Protein AF-0000000076549864 (afdb_homodimer)

Structure (mmCIF, N/CA/C/O backbone):
data_AF-0000000076549864-model_v1
#
loop_
_entity.id
_entity.type
_entity.pdbx_description
1 polymer 'DUF3558 domain-containing protein'
#
loop_
_atom_site.group_PDB
_atom_site.id
_atom_site.type_symbol
_atom_site.label_atom_id
_atom_site.label_alt_id
_atom_site.label_comp_id
_atom_site.label_asym_id
_atom_site.label_entity_id
_atom_site.label_seq_id
_atom_site.pdbx_PDB_ins_code
_atom_site.Cartn_x
_atom_site.Cartn_y
_atom_site.Cartn_z
_atom_site.occupancy
_atom_site.B_iso_or_equiv
_atom_site.auth_seq_id
_atom_site.auth_comp_id
_atom_site.auth_asym_id
_atom_site.auth_atom_id
_atom_site.pdbx_PDB_model_num
ATOM 1 N N . MET A 1 1 ? -14.062 85 -62.844 1 31.75 1 MET A N 1
ATOM 2 C CA . MET A 1 1 ? -14.414 84.625 -61.469 1 31.75 1 MET A CA 1
ATOM 3 C C . MET A 1 1 ? -14.344 83.125 -61.281 1 31.75 1 MET A C 1
ATOM 5 O O . MET A 1 1 ? -15.125 82.375 -61.875 1 31.75 1 MET A O 1
ATOM 9 N N . HIS A 1 2 ? -13.078 82.625 -61.031 1 49.75 2 HIS A N 1
ATOM 10 C CA . HIS A 1 2 ? -12.555 81.25 -61 1 49.75 2 HIS A CA 1
ATOM 11 C C . HIS A 1 2 ? -13.008 80.562 -59.75 1 49.75 2 HIS A C 1
ATOM 13 O O . HIS A 1 2 ? -12.578 80.875 -58.656 1 49.75 2 HIS A O 1
ATOM 19 N N . THR A 1 3 ? -14.352 80.312 -59.656 1 47.81 3 THR A N 1
ATOM 20 C CA . THR A 1 3 ? -14.883 79.688 -58.438 1 47.81 3 THR A CA 1
ATOM 21 C C . THR A 1 3 ? -14.328 78.312 -58.219 1 47.81 3 THR A C 1
ATOM 23 O O . THR A 1 3 ? -14.461 77.438 -59.094 1 47.81 3 THR A O 1
ATOM 26 N N . LYS A 1 4 ? -13.273 78.25 -57.344 1 50.31 4 LYS A N 1
ATOM 27 C CA . LYS A 1 4 ? -12.562 77 -56.969 1 50.31 4 LYS A CA 1
ATOM 28 C C . LYS A 1 4 ? -13.5 76 -56.281 1 50.31 4 LYS A C 1
ATOM 30 O O . LYS A 1 4 ? -14.242 76.375 -55.375 1 50.31 4 LYS A O 1
ATOM 35 N N . PRO A 1 5 ? -13.758 74.812 -56.844 1 53.31 5 PRO A N 1
ATOM 36 C CA . PRO A 1 5 ? -14.68 73.875 -56.281 1 53.31 5 PRO A CA 1
ATOM 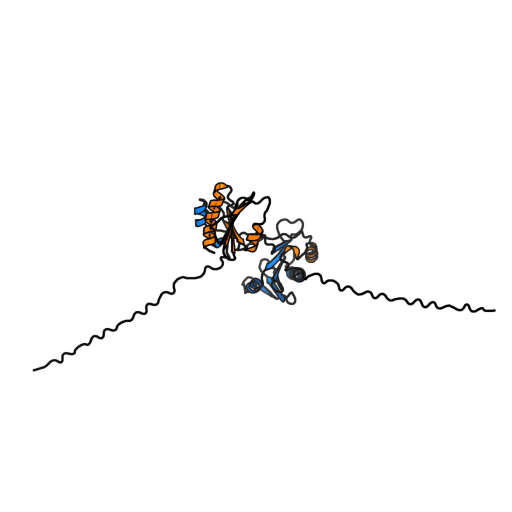37 C C . PRO A 1 5 ? -14.219 73.375 -54.906 1 53.31 5 PRO A C 1
ATOM 39 O O . PRO A 1 5 ? -13.031 73.062 -54.719 1 53.31 5 PRO A O 1
ATOM 42 N N . VAL A 1 6 ? -14.852 73.812 -53.844 1 49.16 6 VAL A N 1
ATOM 43 C CA . VAL A 1 6 ? -14.562 73.438 -52.469 1 49.16 6 VAL A CA 1
ATOM 44 C C . VAL A 1 6 ? -14.938 71.938 -52.25 1 49.16 6 VAL A C 1
ATOM 46 O O . VAL A 1 6 ? -16.094 71.562 -52.469 1 49.16 6 VAL A O 1
ATOM 49 N N . PHE A 1 7 ? -13.969 71 -52.406 1 44.94 7 PHE A N 1
ATOM 50 C CA . PHE A 1 7 ? -14.164 69.562 -52.219 1 44.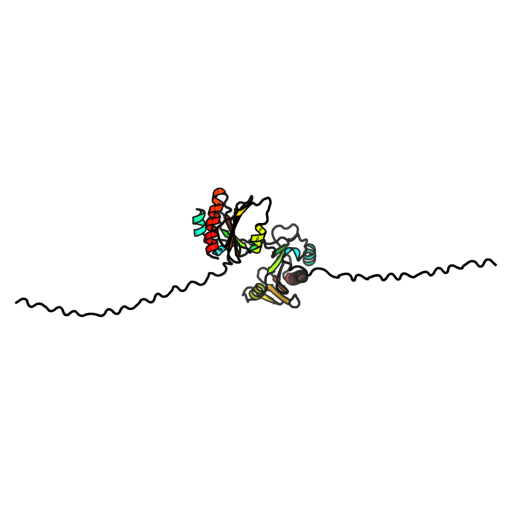94 7 PHE A CA 1
ATOM 51 C C . PHE A 1 7 ? -14.391 69.25 -50.781 1 44.94 7 PHE A C 1
ATOM 53 O O . PHE A 1 7 ? -13.586 69.625 -49.906 1 44.94 7 PHE A O 1
ATOM 60 N N . THR A 1 8 ? -15.664 69.25 -50.281 1 41.91 8 THR A N 1
ATOM 61 C CA . THR A 1 8 ? -16.016 68.938 -48.906 1 41.91 8 THR A CA 1
ATOM 62 C C . THR A 1 8 ? -15.656 67.5 -48.594 1 41.91 8 THR A C 1
ATOM 64 O O . THR A 1 8 ? -16.109 66.562 -49.25 1 41.91 8 THR A O 1
ATOM 67 N N . LEU A 1 9 ? -14.477 67.312 -47.938 1 43.75 9 LEU A N 1
ATOM 68 C CA . LEU A 1 9 ? -13.945 66.062 -47.469 1 43.75 9 LEU A CA 1
ATOM 69 C C . LEU A 1 9 ? -14.797 65.5 -46.344 1 43.75 9 LEU A C 1
ATOM 71 O O . LEU A 1 9 ? -14.891 66.062 -45.281 1 43.75 9 LEU A O 1
ATOM 75 N N . LEU A 1 10 ? -15.914 64.75 -46.656 1 42.53 10 LEU A N 1
ATOM 76 C CA . LEU A 1 10 ? -16.734 64.125 -45.625 1 42.53 10 LEU A CA 1
ATOM 77 C C . LEU A 1 10 ? -15.953 63.031 -44.938 1 42.53 10 LEU A C 1
ATOM 79 O O . LEU A 1 10 ? -15.531 62.062 -45.562 1 42.53 10 LEU A O 1
ATOM 83 N N . ALA A 1 11 ? -15.32 63.312 -43.781 1 44.97 11 ALA A N 1
ATOM 84 C CA . ALA A 1 11 ? -14.562 62.406 -42.938 1 44.97 11 ALA A CA 1
ATOM 85 C C . ALA A 1 11 ? -15.477 61.375 -42.25 1 44.97 11 ALA A C 1
ATOM 87 O O . ALA A 1 11 ? -16.375 61.75 -41.5 1 44.97 11 ALA A O 1
ATOM 88 N N . GLY A 1 12 ? -15.805 60.25 -42.906 1 42.03 12 GLY A N 1
ATOM 89 C CA . GLY A 1 12 ? -16.578 59.156 -42.344 1 42.03 12 GLY A CA 1
ATOM 90 C C . GLY A 1 12 ? -15.922 58.531 -41.125 1 42.03 12 GLY A C 1
ATOM 91 O O . GLY A 1 12 ? -14.758 58.125 -41.188 1 42.03 12 GLY A O 1
ATOM 92 N N . THR A 1 13 ? -16.391 58.875 -39.938 1 47.38 13 THR A N 1
ATOM 93 C CA . THR A 1 13 ? -15.953 58.312 -38.656 1 47.38 13 THR A CA 1
ATOM 94 C C . THR A 1 13 ? -16.266 56.812 -38.594 1 47.38 13 THR A C 1
ATOM 96 O O . THR A 1 13 ? -17.438 56.406 -38.688 1 47.38 13 THR A O 1
ATOM 99 N N . LEU A 1 14 ? -15.305 55.969 -39 1 45.94 14 LEU A N 1
ATOM 100 C CA . LEU A 1 14 ? -15.414 54.531 -38.844 1 45.94 14 LEU A CA 1
ATOM 101 C C . LEU A 1 14 ? -15.43 54.156 -37.344 1 45.94 14 LEU A C 1
ATOM 103 O O . LEU A 1 14 ? -14.453 54.406 -36.625 1 45.94 14 LEU A O 1
ATOM 107 N N . LEU A 1 15 ? -16.656 54.094 -36.812 1 40.03 15 LEU A N 1
ATOM 108 C CA . LEU A 1 15 ? -16.812 53.531 -35.469 1 40.03 15 LEU A CA 1
ATOM 109 C C . LEU A 1 15 ? -16.328 52.094 -35.406 1 40.03 15 LEU A C 1
ATOM 111 O O . LEU A 1 15 ? -16.922 51.219 -36.031 1 40.03 15 LEU A O 1
ATOM 115 N N . LEU A 1 16 ? -15.086 51.938 -34.938 1 45.69 16 LEU A N 1
ATOM 116 C CA . LEU A 1 16 ? -14.562 50.625 -34.562 1 45.69 16 LEU A CA 1
ATOM 117 C C . LEU A 1 16 ? -15.289 50.062 -33.344 1 45.69 16 LEU A C 1
ATOM 119 O O . LEU A 1 16 ? -15.164 50.625 -32.25 1 45.69 16 LEU A O 1
ATOM 123 N N . GLN A 1 17 ? -16.391 49.344 -33.562 1 46.25 17 GLN A N 1
ATOM 124 C CA . GLN A 1 17 ? -16.969 48.531 -32.469 1 46.25 17 GLN A CA 1
ATOM 125 C C . GLN A 1 17 ? -15.977 47.5 -32 1 46.25 17 GLN A C 1
ATOM 127 O O . GLN A 1 17 ? -15.539 46.625 -32.781 1 46.25 17 GLN A O 1
ATOM 132 N N . GLY A 1 18 ? -15.242 47.75 -30.906 1 41.59 18 GLY A N 1
ATOM 133 C CA . GLY A 1 18 ? -14.406 46.781 -30.219 1 41.59 18 GLY A CA 1
ATOM 134 C C . GLY A 1 18 ? -15.188 45.656 -29.578 1 41.59 18 GLY A C 1
ATOM 135 O O . GLY A 1 18 ? -16.094 45.906 -28.766 1 41.59 18 GLY A O 1
ATOM 136 N N . CYS A 1 19 ? -15.391 44.469 -30.172 1 42.34 19 CYS A N 1
ATOM 137 C CA . CYS A 1 19 ? -15.828 43.219 -29.516 1 42.34 19 CYS A CA 1
ATOM 138 C C . CYS A 1 19 ? -15.023 42.969 -28.25 1 42.34 19 CYS A C 1
ATOM 140 O O . CYS A 1 19 ? -13.805 42.781 -28.297 1 42.34 19 CYS A O 1
ATOM 142 N N . ARG A 1 20 ? -15.523 43.438 -27.109 1 38.25 20 ARG A N 1
ATOM 143 C CA . ARG A 1 20 ? -14.992 42.938 -25.844 1 38.25 20 ARG A CA 1
ATOM 144 C C . ARG A 1 20 ? -15.094 41.438 -25.734 1 38.25 20 ARG A C 1
ATOM 146 O O . ARG A 1 20 ? -16.188 40.875 -25.625 1 38.25 20 ARG A O 1
ATOM 153 N N . SER A 1 21 ? -14.156 40.625 -26.266 1 42.25 21 SER A N 1
ATOM 154 C CA . SER A 1 21 ? -14.094 39.219 -25.891 1 42.25 21 SER A CA 1
ATOM 155 C C . SER A 1 21 ? -14.055 39.031 -24.391 1 42.25 21 SER A C 1
ATOM 157 O O . SER A 1 21 ? -13.148 39.531 -23.719 1 42.25 21 SER A O 1
ATOM 159 N N . SER A 1 22 ? -15.273 39 -23.688 1 43.31 22 SER A N 1
ATOM 160 C CA . SER A 1 22 ? -15.273 38.5 -22.312 1 43.31 22 SER A CA 1
ATOM 161 C C . SER A 1 22 ? -14.352 37.312 -22.156 1 43.31 22 SER A C 1
ATOM 163 O O . SER A 1 22 ? -14.453 36.344 -22.922 1 43.31 22 SER A O 1
ATOM 165 N N . ALA A 1 23 ? -13.258 37.469 -21.328 1 40.38 23 ALA A N 1
ATOM 166 C CA . ALA A 1 23 ? -12.289 36.469 -20.875 1 40.38 23 ALA A CA 1
ATOM 167 C C . ALA A 1 23 ? -12.984 35.25 -20.281 1 40.38 23 ALA A C 1
ATOM 169 O O . ALA A 1 23 ? -13.914 35.375 -19.484 1 40.38 23 ALA A O 1
ATOM 170 N N . PRO A 1 24 ? -12.906 34.062 -20.922 1 39.28 24 PRO A N 1
ATOM 171 C CA . PRO A 1 24 ? -13.367 32.844 -20.203 1 39.28 24 PRO A CA 1
ATOM 172 C C . PRO A 1 24 ? -12.742 32.719 -18.812 1 39.28 24 PRO A C 1
ATOM 174 O O . PRO A 1 24 ? -11.516 32.625 -18.703 1 39.28 24 PRO A O 1
ATOM 177 N N . THR A 1 25 ? -13.211 33.469 -17.719 1 35.72 25 THR A N 1
ATOM 178 C CA . THR A 1 25 ? -12.57 33.219 -16.422 1 35.72 25 THR A CA 1
ATOM 179 C C . THR A 1 25 ? -12.219 31.75 -16.25 1 35.72 25 THR A C 1
ATOM 181 O O . THR A 1 25 ? -12.719 30.906 -16.984 1 35.72 25 THR A O 1
ATOM 184 N N . THR A 1 26 ? -12.094 31.406 -14.852 1 35.03 26 THR A N 1
ATOM 185 C CA . THR A 1 26 ? -11.266 30.594 -13.961 1 35.03 26 THR A CA 1
ATOM 186 C C . THR A 1 26 ? -11.438 29.109 -14.25 1 35.03 26 THR A C 1
ATOM 188 O O . THR A 1 26 ? -12.562 28.625 -14.383 1 35.03 26 THR A O 1
ATOM 191 N N . ALA A 1 27 ? -10.281 28.5 -14.297 1 35.53 27 ALA A N 1
ATOM 192 C CA . ALA A 1 27 ? -9.719 27.188 -14.594 1 35.53 27 ALA A CA 1
ATOM 193 C C . ALA A 1 27 ? -10.461 26.078 -13.844 1 35.53 27 ALA A C 1
ATOM 195 O O . ALA A 1 27 ? -11.133 26.344 -12.844 1 35.53 27 ALA A O 1
ATOM 196 N N . PRO A 1 28 ? -9.75 25.047 -13.773 1 35.19 28 PRO A N 1
ATOM 197 C CA . PRO A 1 28 ? -9.938 23.594 -13.758 1 35.19 28 PRO A CA 1
ATOM 198 C C . PRO A 1 28 ? -10.359 23.078 -12.391 1 35.19 28 PRO A C 1
ATOM 200 O O . PRO A 1 28 ? -9.812 23.5 -11.367 1 35.19 28 PRO A O 1
ATOM 203 N N . VAL A 1 29 ? -11.531 22.75 -11.984 1 36.72 29 VAL A N 1
ATOM 204 C CA . VAL A 1 29 ? -11.977 21.875 -10.906 1 36.72 29 VAL A CA 1
ATOM 205 C C . VAL A 1 29 ? -10.852 20.922 -10.516 1 36.72 29 VAL A C 1
ATOM 207 O O . VAL A 1 29 ? -10.289 20.234 -11.375 1 36.72 29 VAL A O 1
ATOM 210 N N . GLN A 1 30 ? -10 21.234 -9.5 1 38.16 30 GLN A N 1
ATOM 211 C CA . GLN A 1 30 ? -8.953 20.438 -8.867 1 38.16 30 GLN A CA 1
ATOM 212 C C . GLN A 1 30 ? -9.328 18.969 -8.852 1 38.16 30 GLN A C 1
ATOM 214 O O . GLN A 1 30 ? -10.469 18.609 -8.562 1 38.16 30 GLN A O 1
ATOM 219 N N . SER A 1 31 ? -8.742 18.078 -9.586 1 42.84 31 SER A N 1
ATOM 220 C CA . SER A 1 31 ? -8.68 16.625 -9.742 1 42.84 31 SER A CA 1
ATOM 221 C C . SER A 1 31 ? -8.836 15.922 -8.398 1 42.84 31 SER A C 1
ATOM 223 O O . SER A 1 31 ? -8.422 16.453 -7.363 1 42.84 31 SER A O 1
ATOM 225 N N . PRO A 1 32 ? -9.703 15.078 -8.094 1 46.53 32 PRO A N 1
ATOM 226 C CA . PRO A 1 32 ? -9.695 14.242 -6.898 1 46.53 32 PRO A CA 1
ATOM 227 C C . PRO A 1 32 ? -8.281 13.938 -6.398 1 46.53 32 PRO A C 1
ATOM 229 O O . PRO A 1 32 ? -7.465 13.398 -7.141 1 46.53 32 PRO A O 1
ATOM 232 N N . VAL A 1 33 ? -7.594 14.859 -5.762 1 53.97 33 VAL A N 1
ATOM 233 C CA . VAL A 1 33 ? -6.227 14.727 -5.273 1 53.97 33 VAL A CA 1
ATOM 234 C C . VAL A 1 33 ? -5.977 13.289 -4.809 1 53.97 33 VAL A C 1
ATOM 236 O O . VAL A 1 33 ? -6.578 12.836 -3.838 1 53.97 33 VAL A O 1
ATOM 239 N N . THR A 1 34 ? -5.578 12.406 -5.727 1 66.69 34 THR A N 1
ATOM 240 C CA . THR A 1 34 ? -5.285 11 -5.484 1 66.69 34 THR A CA 1
ATOM 241 C C . THR A 1 34 ? -3.828 10.812 -5.078 1 66.69 34 THR A C 1
ATOM 243 O O . THR A 1 34 ? -3.42 9.711 -4.703 1 66.69 34 THR A O 1
ATOM 246 N N . ASP A 1 35 ? -3.039 11.977 -5.137 1 82.31 35 ASP A N 1
ATOM 247 C CA . ASP A 1 35 ? -1.646 11.812 -4.734 1 82.31 35 ASP A CA 1
ATOM 248 C C . ASP A 1 35 ? -1.379 12.477 -3.389 1 82.31 35 ASP A C 1
ATOM 250 O O . ASP A 1 35 ? -1.29 13.703 -3.303 1 82.31 35 ASP A O 1
ATOM 254 N N . ALA A 1 36 ? -1.219 11.766 -2.361 1 90.94 36 ALA A N 1
ATOM 255 C CA . ALA A 1 36 ? -1.083 12.25 -0.99 1 90.94 36 ALA A CA 1
ATOM 256 C C . ALA A 1 36 ? 0.135 13.156 -0.846 1 90.94 36 ALA A C 1
ATOM 258 O O . ALA A 1 36 ? 0.133 14.086 -0.031 1 90.94 36 ALA A O 1
ATOM 259 N N . CYS A 1 37 ? 1.156 13.031 -1.664 1 93 37 CYS A N 1
ATOM 260 C CA . CYS A 1 37 ? 2.389 13.797 -1.481 1 93 37 CYS A CA 1
ATOM 261 C C . CYS A 1 37 ? 2.309 15.141 -2.191 1 93 37 CYS A C 1
ATOM 263 O O . CYS A 1 37 ? 3.203 15.977 -2.049 1 93 37 CYS A O 1
ATOM 265 N N . ALA A 1 38 ? 1.271 15.32 -2.855 1 90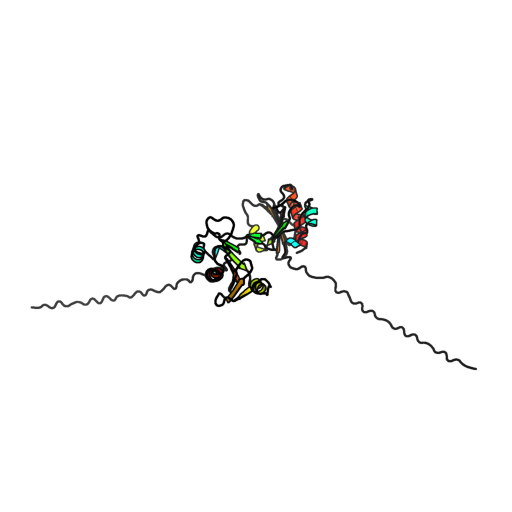.81 38 ALA A N 1
ATOM 266 C CA . ALA A 1 38 ? 1.108 16.578 -3.59 1 90.81 38 ALA A CA 1
ATOM 267 C C . ALA A 1 38 ? 0.239 17.562 -2.812 1 90.81 38 ALA A C 1
ATOM 269 O O . ALA A 1 38 ? 0.125 18.734 -3.189 1 90.81 38 ALA A O 1
ATOM 270 N N . VAL A 1 39 ? -0.333 17.109 -1.724 1 93.19 39 VAL A N 1
ATOM 271 C CA . VAL A 1 39 ? -1.363 17.891 -1.045 1 93.19 39 VAL A CA 1
ATOM 272 C C . VAL A 1 39 ? -0.711 18.938 -0.149 1 93.19 39 VAL A C 1
ATOM 274 O O . VAL A 1 39 ? -1.268 20.016 0.057 1 93.19 39 VAL A O 1
ATOM 277 N N . LEU A 1 40 ? 0.429 18.656 0.44 1 96.62 40 LEU A N 1
ATOM 278 C CA . LEU A 1 40 ? 1.195 19.578 1.269 1 96.62 40 LEU A CA 1
ATOM 279 C C . LEU A 1 40 ? 2.621 19.734 0.746 1 96.62 40 LEU A C 1
ATOM 281 O O . LEU A 1 40 ? 3.23 18.75 0.317 1 96.62 40 LEU A O 1
ATOM 285 N N . THR A 1 41 ? 3.121 20.938 0.826 1 96.44 41 THR A N 1
ATOM 286 C CA . THR A 1 41 ? 4.516 21.141 0.452 1 96.44 41 THR A CA 1
ATOM 287 C C . THR A 1 41 ? 5.422 21.078 1.68 1 96.44 41 THR A C 1
ATOM 289 O O . THR A 1 41 ? 4.984 21.375 2.793 1 96.44 41 THR A O 1
ATOM 292 N N . PRO A 1 42 ? 6.676 20.719 1.416 1 96.94 42 PRO A N 1
ATOM 293 C CA . PRO A 1 42 ? 7.621 20.75 2.533 1 96.94 42 PRO A CA 1
ATOM 294 C C . PRO A 1 42 ? 7.672 22.109 3.23 1 96.94 42 PRO A C 1
ATOM 296 O O . PRO A 1 42 ? 7.781 22.172 4.457 1 96.94 42 PRO A O 1
ATOM 299 N N . SER A 1 43 ? 7.598 23.188 2.5 1 97.81 43 SER A N 1
ATOM 300 C CA . SER A 1 43 ? 7.637 24.547 3.061 1 97.81 43 SER A CA 1
ATOM 301 C C . SER A 1 43 ? 6.449 24.797 3.986 1 97.81 43 SER A C 1
ATOM 303 O O . SER A 1 43 ? 6.605 25.375 5.059 1 97.81 43 SER A O 1
ATOM 305 N N . GLU A 1 44 ? 5.297 24.391 3.611 1 98.06 44 GLU A N 1
ATOM 306 C CA . GLU A 1 44 ? 4.102 24.531 4.434 1 98.06 44 GLU A CA 1
ATOM 307 C C . GLU A 1 44 ? 4.234 23.75 5.738 1 98.06 44 GLU A C 1
ATOM 309 O O . GLU A 1 44 ? 3.91 24.266 6.812 1 98.06 44 GLU A O 1
ATOM 314 N N . ILE A 1 45 ? 4.738 22.516 5.629 1 98.44 45 ILE A N 1
ATOM 315 C CA . ILE A 1 45 ? 4.922 21.672 6.809 1 98.44 45 ILE A CA 1
ATOM 316 C C . ILE A 1 45 ? 5.969 22.297 7.727 1 98.44 45 ILE A C 1
ATOM 318 O O . ILE A 1 45 ? 5.773 22.375 8.945 1 98.44 45 ILE A O 1
ATOM 322 N N . SER A 1 46 ? 6.988 22.812 7.148 1 97.69 46 SER A N 1
ATOM 323 C CA . SER A 1 46 ? 8.055 23.469 7.902 1 97.69 46 SER A CA 1
ATOM 324 C C . SER A 1 46 ? 7.52 24.672 8.68 1 97.69 46 SER A C 1
ATOM 326 O O . SER A 1 46 ? 7.895 24.891 9.828 1 97.69 46 SER A O 1
ATOM 328 N N . THR A 1 47 ? 6.711 25.453 8.102 1 97.94 47 THR A N 1
ATOM 329 C CA . THR A 1 47 ? 6.133 26.625 8.742 1 97.94 47 THR A CA 1
ATOM 330 C C . THR A 1 47 ? 5.289 26.219 9.945 1 97.94 47 THR A C 1
ATOM 332 O O . THR A 1 47 ? 5.371 26.844 11 1 97.94 47 THR A O 1
ATOM 335 N N . VAL A 1 48 ? 4.562 25.172 9.828 1 97.81 48 VAL A N 1
ATOM 336 C CA . VAL A 1 48 ? 3.654 24.734 10.883 1 97.81 48 VAL A CA 1
ATOM 337 C C . VAL A 1 48 ? 4.453 24.109 12.023 1 97.81 48 VAL A C 1
ATOM 339 O O . VAL A 1 48 ? 4.156 24.328 13.195 1 97.81 48 VAL A O 1
ATOM 342 N N . LEU A 1 49 ? 5.441 23.297 11.68 1 96.56 49 LEU A N 1
ATOM 343 C CA . LEU A 1 49 ? 6.148 22.516 12.695 1 96.56 49 LEU A CA 1
ATOM 344 C C . LEU A 1 49 ? 7.328 23.297 13.258 1 96.56 49 LEU A C 1
ATOM 346 O O . LEU A 1 49 ? 7.828 22.984 14.344 1 96.56 49 LEU A O 1
ATOM 350 N N . GLY A 1 50 ? 7.895 24.219 12.484 1 95.62 50 GLY A N 1
ATOM 351 C CA . GLY A 1 50 ? 9.047 25 12.922 1 95.62 50 GLY A CA 1
ATOM 352 C C . GLY A 1 50 ? 10.359 24.266 12.727 1 95.62 50 GLY A C 1
ATOM 353 O O . GLY A 1 50 ? 11.328 24.516 13.453 1 95.62 50 GLY A O 1
ATOM 354 N N . ILE A 1 51 ? 10.336 23.266 11.82 1 93.94 51 ILE A N 1
ATOM 355 C CA . ILE A 1 51 ? 11.547 22.484 11.555 1 93.94 51 ILE A CA 1
ATOM 356 C C . ILE A 1 51 ? 11.719 22.312 10.047 1 93.94 51 ILE A C 1
ATOM 358 O O . ILE A 1 51 ? 10.742 22.328 9.297 1 93.94 51 ILE A O 1
ATOM 362 N N . PRO A 1 52 ? 12.992 22.141 9.555 1 95.5 52 PRO A N 1
ATOM 363 C CA . PRO A 1 52 ? 13.172 21.859 8.133 1 95.5 52 PRO A CA 1
ATOM 364 C C . PRO A 1 52 ? 12.641 20.484 7.73 1 95.5 52 PRO A C 1
ATOM 366 O O . PRO A 1 52 ? 12.82 19.516 8.461 1 95.5 52 PRO A O 1
ATOM 369 N N . ILE A 1 53 ? 11.969 20.406 6.598 1 96.75 53 ILE A N 1
ATOM 370 C CA . ILE A 1 53 ? 11.273 19.203 6.141 1 96.75 53 ILE A CA 1
ATOM 371 C C . ILE A 1 53 ? 11.75 18.844 4.734 1 96.75 53 ILE A C 1
ATOM 373 O O . ILE A 1 53 ? 11.859 19.703 3.865 1 96.75 53 ILE A O 1
ATOM 377 N N . ASP A 1 54 ? 12.039 17.578 4.496 1 95.62 54 ASP A N 1
ATOM 378 C CA . ASP A 1 54 ? 12.398 17.062 3.178 1 95.62 54 ASP A CA 1
ATOM 379 C C . ASP A 1 54 ? 11.156 16.828 2.322 1 95.62 54 ASP A C 1
ATOM 381 O O . ASP A 1 54 ? 10.039 16.812 2.838 1 95.62 54 ASP A O 1
ATOM 385 N N . PRO A 1 55 ? 11.344 16.625 0.985 1 94.5 55 PRO A N 1
ATOM 386 C CA . PRO A 1 55 ? 10.211 16.25 0.129 1 94.5 55 PRO A CA 1
ATOM 387 C C . PRO A 1 55 ? 9.508 14.977 0.593 1 94.5 55 PRO A C 1
ATOM 389 O O . PRO A 1 55 ? 10.156 14.07 1.117 1 94.5 55 PRO A O 1
ATOM 392 N N . GLY A 1 56 ? 8.203 14.977 0.398 1 93.81 56 GLY A N 1
ATOM 393 C CA . GLY A 1 56 ? 7.41 13.812 0.781 1 93.81 56 GLY A CA 1
ATOM 394 C C . GLY A 1 56 ? 7.781 12.562 0.016 1 93.81 56 GLY A C 1
ATOM 395 O O . GLY A 1 56 ? 8.227 12.633 -1.132 1 93.81 56 GLY A O 1
ATOM 396 N N . GLN A 1 57 ? 7.543 11.43 0.741 1 89 57 GLN A N 1
ATOM 397 C CA . GLN A 1 57 ? 7.688 10.117 0.123 1 89 57 GLN A CA 1
ATOM 398 C C . GLN A 1 57 ? 6.426 9.273 0.315 1 89 57 GLN A C 1
ATOM 400 O O . GLN A 1 57 ? 5.867 9.227 1.412 1 89 57 GLN A O 1
ATOM 405 N N . HIS A 1 58 ? 5.984 8.672 -0.77 1 86.81 58 HIS A N 1
ATOM 406 C CA . HIS A 1 58 ? 4.871 7.742 -0.635 1 86.81 58 HIS A CA 1
ATOM 407 C C . HIS A 1 58 ? 5.227 6.586 0.297 1 86.81 58 HIS A C 1
ATOM 409 O O . HIS A 1 58 ? 6.328 6.039 0.222 1 86.81 58 HIS A O 1
ATOM 415 N N . ILE A 1 59 ? 4.305 6.379 1.242 1 77.25 59 ILE A N 1
ATOM 416 C CA . ILE A 1 59 ? 4.465 5.281 2.188 1 77.25 59 ILE A CA 1
ATOM 417 C C . ILE A 1 59 ? 3.691 4.059 1.697 1 77.25 59 ILE A C 1
ATOM 419 O O . ILE A 1 59 ? 2.523 4.168 1.317 1 77.25 59 ILE A O 1
ATOM 423 N N . PRO A 1 60 ? 4.406 3.059 1.783 1 69.69 60 PRO A N 1
ATOM 424 C CA . PRO A 1 60 ? 3.689 1.833 1.426 1 69.69 60 PRO A CA 1
ATOM 425 C C . PRO A 1 60 ? 2.631 1.448 2.457 1 69.69 60 PRO A C 1
ATOM 427 O O . PRO A 1 60 ? 2.832 1.647 3.658 1 69.69 60 PRO A O 1
ATOM 430 N N . LYS A 1 61 ? 1.415 1.337 2.18 1 59.84 61 LYS A N 1
ATOM 431 C CA . LYS A 1 61 ? 0.404 0.777 3.072 1 59.84 61 LYS A CA 1
ATOM 432 C C . LYS A 1 61 ? 0.254 -0.726 2.859 1 59.84 61 LYS A C 1
ATOM 434 O O . LYS A 1 61 ? 0.329 -1.207 1.727 1 59.84 61 LYS A O 1
ATOM 439 N N . THR A 1 62 ? 0.443 -1.281 4.18 1 56.44 62 THR A N 1
ATOM 440 C CA . THR A 1 62 ? 0.112 -2.697 4.062 1 56.44 62 THR A CA 1
ATOM 441 C C . THR A 1 62 ? -1.278 -2.881 3.463 1 56.44 62 THR A C 1
ATOM 443 O O . THR A 1 62 ? -2.223 -2.188 3.846 1 56.44 62 THR A O 1
ATOM 446 N N . SER A 1 63 ? -1.384 -3.268 2.344 1 62.34 63 SER A N 1
ATOM 447 C CA . SER A 1 63 ? -2.635 -3.516 1.635 1 62.34 63 SER A CA 1
ATOM 448 C C . SER A 1 63 ? -2.928 -5.008 1.534 1 62.34 63 SER A C 1
ATOM 450 O O . SER A 1 63 ? -2.006 -5.82 1.408 1 62.34 63 SER A O 1
ATOM 452 N N . THR A 1 64 ? -4.172 -5.348 1.894 1 73.44 64 THR A N 1
ATOM 453 C CA . THR A 1 64 ? -4.582 -6.742 1.774 1 73.44 64 THR A CA 1
ATOM 454 C C . THR A 1 64 ? -4.547 -7.195 0.317 1 73.44 64 THR A C 1
ATOM 456 O O . THR A 1 64 ? -4.793 -8.367 0.019 1 73.44 64 THR A O 1
ATOM 459 N N . ILE A 1 65 ? -4.164 -6.301 -0.544 1 78.31 65 ILE A N 1
ATOM 460 C CA . ILE A 1 65 ? -4.281 -6.645 -1.957 1 78.31 65 ILE A CA 1
ATOM 461 C C . ILE A 1 65 ? -2.961 -7.227 -2.457 1 78.31 65 ILE A C 1
ATOM 463 O O . ILE A 1 65 ? -2.85 -7.621 -3.621 1 78.31 65 ILE A O 1
ATOM 467 N N . MET A 1 66 ? -1.971 -7.23 -1.558 1 85.62 66 MET A N 1
ATOM 468 C CA . MET A 1 66 ? -0.694 -7.828 -1.937 1 85.62 66 MET A CA 1
ATOM 469 C C . MET A 1 66 ? -0.195 -8.781 -0.852 1 85.62 66 MET A C 1
ATOM 471 O O . MET A 1 66 ? -0.305 -8.484 0.338 1 85.62 66 MET A O 1
ATOM 475 N N . CYS A 1 67 ? 0.354 -9.867 -1.265 1 92.75 67 CYS A N 1
ATOM 476 C CA . CYS A 1 67 ? 0.886 -10.883 -0.357 1 92.75 67 CYS A CA 1
ATOM 477 C C . CYS A 1 67 ? 2.229 -11.406 -0.852 1 92.75 67 CYS A C 1
ATOM 479 O O . CYS A 1 67 ? 2.438 -11.547 -2.057 1 92.75 67 CYS A O 1
ATOM 481 N N . GLY A 1 68 ? 3.123 -11.555 0.064 1 93.56 68 GLY A N 1
ATOM 482 C CA . GLY A 1 68 ? 4.371 -12.25 -0.211 1 93.56 68 GLY A CA 1
ATOM 483 C C . GLY A 1 68 ? 4.562 -13.492 0.636 1 93.56 68 GLY A C 1
ATOM 484 O O . GLY A 1 68 ? 4.152 -13.531 1.797 1 93.56 68 GLY A O 1
ATOM 485 N N . TRP A 1 69 ? 5.078 -14.508 0.032 1 96.38 69 TRP A N 1
ATOM 486 C CA . TRP A 1 69 ? 5.5 -15.727 0.723 1 96.38 69 TRP A CA 1
ATOM 487 C C . TRP A 1 69 ? 7.012 -15.898 0.646 1 96.38 69 TRP A C 1
ATOM 489 O O . TRP A 1 69 ? 7.621 -15.648 -0.397 1 96.38 69 TRP A O 1
ATOM 499 N N . ALA A 1 70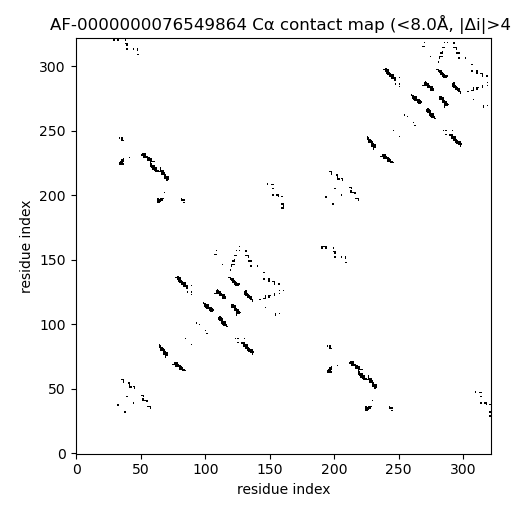 ? 7.547 -16.328 1.71 1 94.12 70 ALA A N 1
ATOM 500 C CA . ALA A 1 70 ? 8.992 -16.5 1.795 1 94.12 70 ALA A CA 1
ATOM 501 C C . ALA A 1 70 ? 9.359 -17.969 1.981 1 94.12 70 ALA A C 1
ATOM 503 O O . ALA A 1 70 ? 8.539 -18.766 2.436 1 94.12 70 ALA A O 1
ATOM 504 N N . LYS A 1 71 ? 10.531 -18.219 1.51 1 92.75 71 LYS A N 1
ATOM 505 C CA . LYS A 1 71 ? 11.125 -19.531 1.805 1 92.75 71 LYS A CA 1
ATOM 506 C C . LYS A 1 71 ? 11.344 -19.703 3.303 1 92.75 71 LYS A C 1
ATOM 508 O O . LYS A 1 71 ? 11.797 -18.781 3.98 1 92.75 71 LYS A O 1
ATOM 513 N N . THR A 1 72 ? 10.961 -20.906 3.779 1 92.94 72 THR A N 1
ATOM 514 C CA . THR A 1 72 ? 11.148 -21.172 5.203 1 92.94 72 THR A CA 1
ATOM 515 C C . THR A 1 72 ? 12.617 -21.062 5.59 1 92.94 72 THR A C 1
ATOM 517 O O . THR A 1 72 ? 13.492 -21.594 4.906 1 92.94 72 THR A O 1
ATOM 520 N N . GLY A 1 73 ? 12.875 -20.312 6.602 1 87.44 73 GLY A N 1
ATOM 521 C CA . GLY A 1 73 ? 14.227 -20.172 7.117 1 87.44 73 GLY A CA 1
ATOM 522 C C . GLY A 1 73 ? 15 -19.047 6.48 1 87.44 73 GLY A C 1
ATOM 523 O O . GLY A 1 73 ? 16.156 -18.797 6.832 1 87.44 73 GLY A O 1
ATOM 524 N N . VAL A 1 74 ? 14.484 -18.469 5.469 1 79 74 VAL A N 1
ATOM 525 C CA . VAL A 1 74 ? 15.133 -17.344 4.809 1 79 74 VAL A CA 1
ATOM 526 C C . VAL A 1 74 ? 14.414 -16.047 5.168 1 79 74 VAL A C 1
ATOM 528 O O . VAL A 1 74 ? 13.195 -15.945 5.012 1 79 74 VAL A O 1
ATOM 531 N N . VAL A 1 75 ? 15.031 -15.094 5.758 1 72.06 75 VAL A N 1
ATOM 532 C CA . VAL A 1 75 ? 14.43 -13.859 6.242 1 72.06 75 VAL A CA 1
ATOM 533 C C . VAL A 1 75 ? 14.414 -12.812 5.121 1 72.06 75 VAL A C 1
ATOM 535 O O . VAL A 1 75 ? 15.367 -12.711 4.348 1 72.06 75 VAL A O 1
ATOM 538 N N . GLY A 1 76 ? 13.398 -12.109 4.969 1 67.06 76 GLY A N 1
ATOM 539 C CA . GLY A 1 76 ? 13.359 -10.812 4.305 1 67.06 76 GLY A CA 1
ATOM 540 C C . GLY A 1 76 ? 12.742 -10.875 2.918 1 67.06 76 GLY A C 1
ATOM 541 O O . GLY A 1 76 ? 12.047 -9.945 2.504 1 67.06 76 GLY A O 1
ATOM 542 N N . GLU A 1 77 ? 13.008 -11.922 2.059 1 78.88 77 GLU A N 1
ATOM 543 C CA . GLU A 1 77 ? 12.594 -11.789 0.665 1 78.88 77 GLU A CA 1
ATOM 544 C C . GLU A 1 77 ? 11.477 -12.766 0.32 1 78.88 77 GLU A C 1
ATOM 546 O O . GLU A 1 77 ? 11.57 -13.953 0.618 1 78.88 77 GLU A O 1
ATOM 551 N N . SER A 1 78 ? 10.406 -12.172 -0.135 1 90.5 78 SER A N 1
ATOM 552 C CA . SER A 1 78 ? 9.352 -13.031 -0.672 1 90.5 78 SER A CA 1
ATOM 553 C C . SER A 1 78 ? 9.805 -13.711 -1.961 1 90.5 78 SER A C 1
ATOM 555 O O . SER A 1 78 ? 10.406 -13.078 -2.826 1 90.5 78 SER A O 1
ATOM 557 N N . VAL A 1 79 ? 9.523 -15 -2.092 1 94.81 79 VAL A N 1
ATOM 558 C CA . VAL A 1 79 ? 9.867 -15.727 -3.309 1 94.81 79 VAL A CA 1
ATOM 559 C C . VAL A 1 79 ? 8.656 -15.781 -4.238 1 94.81 79 VAL A C 1
ATOM 561 O O . VAL A 1 79 ? 8.797 -16.047 -5.438 1 94.81 79 VAL A O 1
ATOM 564 N N . VAL A 1 80 ? 7.496 -15.617 -3.656 1 96.75 80 VAL A N 1
ATOM 565 C CA . VAL A 1 80 ? 6.273 -15.43 -4.43 1 96.75 80 VAL A CA 1
ATOM 566 C C . VAL A 1 80 ? 5.578 -14.141 -3.994 1 96.75 80 VAL A C 1
ATOM 568 O O . VAL A 1 80 ? 5.465 -13.867 -2.797 1 96.75 80 VAL A O 1
ATOM 571 N N . VAL A 1 81 ? 5.184 -13.391 -4.949 1 95.06 81 VAL A N 1
ATOM 572 C CA . VAL A 1 81 ? 4.371 -12.203 -4.691 1 95.06 81 VAL A CA 1
ATOM 573 C C . VAL A 1 81 ? 3.084 -12.273 -5.508 1 95.06 81 VAL A C 1
ATOM 575 O O . VAL A 1 81 ? 3.107 -12.641 -6.684 1 95.06 81 VAL A O 1
ATOM 578 N N . LEU A 1 82 ? 2.012 -12.023 -4.871 1 95.38 82 LEU A N 1
ATOM 579 C CA . LEU A 1 82 ? 0.702 -11.938 -5.508 1 95.38 82 LEU A CA 1
ATOM 580 C C . LEU A 1 82 ? 0.03 -10.609 -5.184 1 95.38 82 LEU A C 1
ATOM 582 O O . LEU A 1 82 ? 0.086 -10.141 -4.047 1 95.38 82 LEU A O 1
ATOM 586 N N . ASN A 1 83 ? -0.581 -10.055 -6.203 1 90.25 83 ASN A N 1
ATOM 587 C CA . ASN A 1 83 ? -1.313 -8.812 -5.984 1 90.25 83 ASN A CA 1
ATOM 588 C C . ASN A 1 83 ? -2.641 -8.797 -6.738 1 90.25 83 ASN A C 1
ATOM 590 O O . ASN A 1 83 ? -2.764 -9.422 -7.797 1 90.25 83 ASN A O 1
ATOM 594 N N . PHE A 1 84 ? -3.6 -8.102 -6.164 1 86.44 84 PHE A N 1
ATOM 595 C CA . PHE A 1 84 ? -4.832 -7.75 -6.855 1 86.44 84 PHE A CA 1
ATOM 596 C C . PHE A 1 84 ? -4.758 -6.332 -7.41 1 86.44 84 PHE A C 1
ATOM 598 O O . PHE A 1 84 ? -4.207 -5.438 -6.77 1 86.44 84 PHE A O 1
ATOM 605 N N . THR A 1 85 ? -5.203 -6.223 -8.648 1 81.31 85 THR A N 1
ATOM 606 C CA . THR A 1 85 ? -5.336 -4.898 -9.242 1 81.31 85 THR A CA 1
ATOM 607 C C . THR A 1 85 ? -6.617 -4.797 -10.062 1 81.31 85 THR A C 1
ATOM 609 O O . THR A 1 85 ? -7.539 -5.598 -9.883 1 81.31 85 THR A O 1
ATOM 612 N N . THR A 1 86 ? -6.758 -3.789 -10.812 1 78.25 86 THR A N 1
ATOM 613 C CA . THR A 1 86 ? -8 -3.5 -11.523 1 78.25 86 THR A CA 1
ATOM 614 C C . THR A 1 86 ? -7.836 -3.76 -13.023 1 78.25 86 THR A C 1
ATOM 616 O O . THR A 1 86 ? -6.719 -3.771 -13.539 1 78.25 86 THR A O 1
ATOM 619 N N . PRO A 1 87 ? -8.984 -3.936 -13.695 1 84.25 87 PRO A N 1
ATOM 620 C CA . PRO A 1 87 ? -8.914 -4.082 -15.148 1 84.25 87 PRO A CA 1
ATOM 621 C C . PRO A 1 87 ? -8.281 -2.875 -15.836 1 84.25 87 PRO A C 1
ATOM 623 O O . PRO A 1 87 ? -7.602 -3.025 -16.859 1 84.25 87 PRO A O 1
ATOM 626 N N . ASP A 1 88 ? -8.43 -1.702 -15.25 1 71.56 88 ASP A N 1
ATOM 627 C CA . ASP A 1 88 ? -7.789 -0.522 -15.828 1 71.56 88 ASP A CA 1
ATOM 628 C C . ASP A 1 88 ? -6.27 -0.651 -15.797 1 71.56 88 ASP A C 1
ATOM 630 O O . ASP A 1 88 ? -5.594 -0.314 -16.766 1 71.56 88 ASP A O 1
ATOM 634 N N . TYR A 1 89 ? -5.766 -1.107 -14.773 1 73.5 89 TYR A N 1
ATOM 635 C CA . TYR A 1 89 ? -4.332 -1.351 -14.664 1 73.5 89 TYR A CA 1
ATOM 636 C C . TYR A 1 89 ? -3.873 -2.395 -15.672 1 73.5 89 TYR A C 1
ATOM 638 O O . TYR A 1 89 ? -2.836 -2.229 -16.328 1 73.5 89 TYR A O 1
ATOM 646 N N . PHE A 1 90 ? -4.586 -3.424 -15.844 1 87.5 90 PHE A N 1
ATOM 647 C CA . PHE A 1 90 ? -4.316 -4.52 -16.766 1 87.5 90 PHE A CA 1
ATOM 648 C C . PHE A 1 90 ? -4.145 -4.004 -18.188 1 87.5 90 PHE A C 1
ATOM 650 O O . PHE A 1 90 ? -3.199 -4.387 -18.875 1 87.5 90 PHE A O 1
ATOM 657 N N . GLU A 1 91 ? -4.996 -3.088 -18.516 1 87 91 GLU A N 1
ATOM 658 C CA . GLU A 1 91 ? -4.93 -2.527 -19.859 1 87 91 GLU A CA 1
ATOM 659 C C . GLU A 1 91 ? -3.756 -1.561 -20 1 87 91 GLU A C 1
ATOM 661 O O . GLU A 1 91 ? -3.059 -1.563 -21.016 1 87 91 GLU A O 1
ATOM 666 N N . LYS A 1 92 ? -3.523 -0.833 -19 1 73.81 92 LYS A N 1
ATOM 667 C CA . LYS A 1 92 ? -2.434 0.138 -19.016 1 73.81 92 LYS A CA 1
ATOM 668 C C . LYS A 1 92 ? -1.079 -0.559 -19.125 1 73.81 92 LYS A C 1
ATOM 670 O O . LYS A 1 92 ? -0.176 -0.076 -19.797 1 73.81 92 LYS A O 1
ATOM 675 N N . GLU A 1 93 ? -0.938 -1.651 -18.406 1 76.06 93 GLU A N 1
ATOM 676 C CA . GLU A 1 9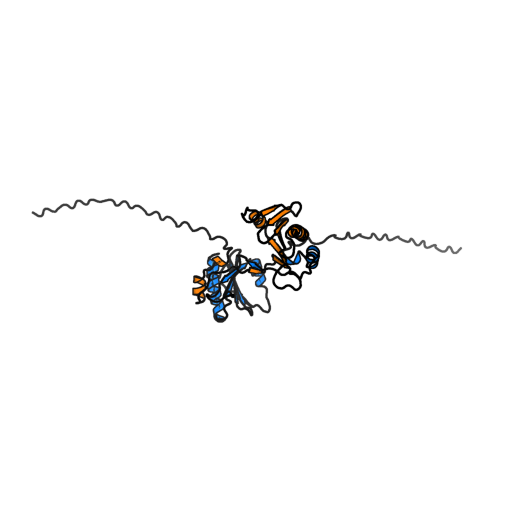3 ? 0.327 -2.381 -18.375 1 76.06 93 GLU A CA 1
ATOM 677 C C . GLU A 1 93 ? 0.654 -2.975 -19.75 1 76.06 93 GLU A C 1
ATOM 679 O O . GLU A 1 93 ? 1.801 -3.342 -20.016 1 76.06 93 GLU A O 1
ATOM 684 N N . ARG A 1 94 ? -0.3 -3.033 -20.547 1 81.75 94 ARG A N 1
ATOM 685 C CA . ARG A 1 94 ? -0.081 -3.611 -21.875 1 81.75 94 ARG A CA 1
ATOM 686 C C . ARG A 1 94 ? 0.562 -2.598 -22.812 1 81.75 94 ARG A C 1
ATOM 688 O O . ARG A 1 94 ? 1.042 -2.959 -23.891 1 81.75 94 ARG A O 1
ATOM 695 N N . ASP A 1 95 ? 0.514 -1.396 -22.328 1 77.69 95 ASP A N 1
ATOM 696 C CA . ASP A 1 95 ? 1.174 -0.4 -23.172 1 77.69 95 ASP A CA 1
ATOM 697 C C . ASP A 1 95 ? 2.643 -0.756 -23.391 1 77.69 95 ASP A C 1
ATOM 699 O O . ASP A 1 95 ? 3.346 -1.127 -22.453 1 77.69 95 ASP A O 1
ATOM 703 N N . PRO A 1 96 ? 2.984 -0.641 -24.672 1 75 96 PRO A N 1
ATOM 704 C CA . PRO A 1 96 ? 4.371 -1.007 -24.969 1 75 96 PRO A CA 1
ATOM 705 C C . PRO A 1 96 ? 5.383 -0.206 -24.156 1 75 96 PRO A C 1
ATOM 707 O O . PRO A 1 96 ? 5.176 0.985 -23.906 1 75 96 PRO A O 1
ATOM 710 N N . HIS A 1 97 ? 6.312 -0.896 -23.641 1 74.88 97 HIS A N 1
ATOM 711 C CA . HIS A 1 97 ? 7.457 -0.347 -22.922 1 74.88 97 HIS A CA 1
ATOM 712 C C . HIS A 1 97 ? 8.766 -0.935 -23.438 1 74.88 97 HIS A C 1
ATOM 714 O O . HIS A 1 97 ? 8.867 -2.145 -23.656 1 74.88 97 HIS A O 1
ATOM 720 N N . PRO A 1 98 ? 9.758 -0.135 -23.703 1 75.19 98 PRO A N 1
ATOM 721 C CA . PRO A 1 98 ? 10.992 -0.623 -24.328 1 75.19 98 PRO A CA 1
ATOM 722 C C . PRO A 1 98 ? 11.672 -1.71 -23.5 1 75.19 98 PRO A C 1
ATOM 724 O O . PRO A 1 98 ? 12.414 -2.533 -24.047 1 75.19 98 PRO A O 1
ATOM 727 N N . ARG A 1 99 ? 11.477 -1.759 -22.344 1 77.88 99 ARG A N 1
ATOM 728 C CA . ARG A 1 99 ? 12.227 -2.682 -21.5 1 77.88 99 ARG A CA 1
ATOM 729 C C . ARG A 1 99 ? 11.344 -3.82 -21.016 1 77.88 99 ARG A C 1
ATOM 731 O O . ARG A 1 99 ? 11.734 -4.582 -20.125 1 77.88 99 ARG A O 1
ATOM 738 N N . ILE A 1 100 ? 10.102 -3.85 -21.562 1 79.06 100 ILE A N 1
ATOM 739 C CA . ILE A 1 100 ? 9.148 -4.859 -21.125 1 79.06 100 ILE A CA 1
ATOM 740 C C . ILE A 1 100 ? 8.586 -5.609 -22.328 1 79.06 100 ILE A C 1
ATOM 742 O O . ILE A 1 100 ? 8.242 -4.996 -23.344 1 79.06 100 ILE A O 1
ATOM 746 N N . THR A 1 101 ? 8.711 -6.941 -22.297 1 88.5 101 THR A N 1
ATOM 747 C CA . THR A 1 101 ? 8.078 -7.785 -23.297 1 88.5 101 THR A CA 1
ATOM 748 C C . THR A 1 101 ? 6.789 -8.398 -22.75 1 88.5 101 THR A C 1
ATOM 750 O O . THR A 1 101 ? 6.758 -8.883 -21.625 1 88.5 101 THR A O 1
ATOM 753 N N . MET A 1 102 ? 5.816 -8.328 -23.531 1 92.06 102 MET A N 1
ATOM 754 C CA . MET A 1 102 ? 4.531 -8.922 -23.172 1 92.06 102 MET A CA 1
ATOM 755 C C . MET A 1 102 ? 4.262 -10.172 -24 1 92.06 102 MET A C 1
ATOM 757 O O . MET A 1 102 ? 4.457 -10.172 -25.219 1 92.06 102 MET A O 1
ATOM 761 N N . THR A 1 103 ? 3.928 -11.266 -23.375 1 93.75 103 THR A N 1
ATOM 762 C CA . THR A 1 103 ? 3.57 -12.523 -24.031 1 93.75 103 THR A CA 1
ATOM 763 C C . THR A 1 103 ? 2.168 -12.961 -23.609 1 93.75 103 THR A C 1
ATOM 765 O O . THR A 1 103 ? 1.908 -13.188 -22.422 1 93.75 103 THR A O 1
ATOM 768 N N . PRO A 1 104 ? 1.318 -13.102 -24.594 1 94.81 104 PRO A N 1
ATOM 769 C CA . PRO A 1 104 ? -0.023 -13.57 -24.234 1 94.81 104 PRO A CA 1
ATOM 770 C C . PRO A 1 104 ? -0.016 -14.953 -23.594 1 94.81 104 PRO A C 1
ATOM 772 O O . PRO A 1 104 ? 0.822 -15.789 -23.938 1 94.81 104 PRO A O 1
ATOM 775 N N . ALA A 1 105 ? -0.851 -15.133 -22.625 1 94.88 105 ALA A N 1
ATOM 776 C CA . ALA A 1 105 ? -1.071 -16.438 -22 1 94.88 105 ALA A CA 1
ATOM 777 C C . ALA A 1 105 ? -2.494 -16.938 -22.25 1 94.88 105 ALA A C 1
ATOM 779 O O . ALA A 1 105 ? -3.365 -16.797 -21.391 1 94.88 105 ALA A O 1
ATOM 780 N N . PRO A 1 106 ? -2.738 -17.547 -23.328 1 91.62 106 PRO A N 1
ATOM 781 C CA . PRO A 1 106 ? -4.105 -17.953 -23.672 1 91.62 106 PRO A CA 1
ATOM 782 C C . PRO A 1 106 ? -4.652 -19.047 -22.766 1 91.62 106 PRO A C 1
ATOM 784 O O . PRO A 1 106 ? -3.881 -19.781 -22.141 1 91.62 106 PRO A O 1
ATOM 787 N N . SER A 1 107 ? -5.902 -19.078 -22.531 1 88.38 107 SER A N 1
ATOM 788 C CA . SER A 1 107 ? -6.668 -20.109 -21.859 1 88.38 107 SER A CA 1
ATOM 789 C C . SER A 1 107 ? -6.574 -19.984 -20.344 1 88.38 107 SER A C 1
ATOM 791 O O . SER A 1 107 ? -6.707 -20.969 -19.625 1 88.38 107 SER A O 1
ATOM 793 N N . ILE A 1 108 ? -6.105 -18.859 -19.891 1 90.69 108 ILE A N 1
ATOM 794 C CA . ILE A 1 108 ? -6.066 -18.562 -18.453 1 90.69 108 ILE A CA 1
ATOM 795 C C . ILE A 1 108 ? -6.984 -17.391 -18.141 1 90.69 108 ILE A C 1
ATOM 797 O O . ILE A 1 108 ? -6.773 -16.281 -18.625 1 90.69 108 ILE A O 1
ATOM 801 N N . GLY A 1 109 ? -7.996 -17.672 -17.359 1 92 109 GLY A N 1
ATOM 802 C CA . GLY A 1 109 ? -8.914 -16.594 -17.047 1 92 109 GLY A CA 1
ATOM 803 C C . GLY A 1 109 ? -9.648 -16.062 -18.25 1 92 109 GLY A C 1
ATOM 804 O O . GLY A 1 109 ? -9.836 -16.766 -19.234 1 92 109 GLY A O 1
ATOM 805 N N . ASP A 1 110 ? -10.219 -14.805 -18.188 1 95 110 ASP A N 1
ATOM 806 C CA . ASP A 1 110 ? -10.844 -14.125 -19.312 1 95 110 ASP A CA 1
ATOM 807 C C . ASP A 1 110 ? -9.797 -13.609 -20.297 1 95 110 ASP A C 1
ATOM 809 O O . ASP A 1 110 ? -10.047 -13.547 -21.5 1 95 110 ASP A O 1
ATOM 813 N N . ASP A 1 111 ? -8.719 -13.172 -19.734 1 96.19 111 ASP A N 1
ATOM 814 C CA . ASP A 1 111 ? -7.531 -12.734 -20.469 1 96.19 111 ASP A CA 1
ATOM 815 C C . ASP A 1 111 ? -6.285 -12.836 -19.594 1 96.19 111 ASP A C 1
ATOM 817 O O . ASP A 1 111 ? -6.371 -12.742 -18.375 1 96.19 111 ASP A O 1
ATOM 821 N N . ALA A 1 112 ? -5.129 -13.039 -20.234 1 97.5 112 ALA A N 1
ATOM 822 C CA . ALA A 1 112 ? -3.908 -13.141 -19.438 1 97.5 112 ALA A CA 1
ATOM 823 C C . ALA A 1 112 ? -2.67 -12.891 -20.281 1 97.5 112 ALA A C 1
ATOM 825 O O . ALA A 1 112 ? -2.676 -13.141 -21.484 1 97.5 112 ALA A O 1
ATOM 826 N N . TYR A 1 113 ? -1.618 -12.375 -19.609 1 96.5 113 TYR A N 1
ATOM 827 C CA . TYR A 1 113 ? -0.328 -12.211 -20.266 1 96.5 113 TYR A CA 1
ATOM 828 C C . TYR A 1 113 ? 0.812 -12.266 -19.266 1 96.5 113 TYR A C 1
ATOM 830 O O . TYR A 1 113 ? 0.602 -12.055 -18.062 1 96.5 113 TYR A O 1
ATOM 838 N N . PHE A 1 114 ? 1.987 -12.609 -19.781 1 95.5 114 PHE A N 1
ATOM 839 C CA . PHE A 1 114 ? 3.23 -12.469 -19.031 1 95.5 114 PHE A CA 1
ATOM 840 C C . PHE A 1 114 ? 3.916 -11.148 -19.359 1 95.5 114 PHE A C 1
ATOM 842 O O . PHE A 1 114 ? 3.908 -10.711 -20.516 1 95.5 114 PHE A O 1
ATOM 849 N N . ILE A 1 115 ? 4.434 -10.508 -18.312 1 91.81 115 ILE A N 1
ATOM 850 C CA . ILE A 1 115 ? 5.402 -9.43 -18.5 1 91.81 115 ILE A CA 1
ATOM 851 C C . ILE A 1 115 ? 6.801 -9.938 -18.141 1 91.81 115 ILE A C 1
ATOM 853 O O . ILE A 1 115 ? 6.988 -10.586 -17.109 1 91.81 115 ILE A O 1
ATOM 857 N N . THR A 1 116 ? 7.719 -9.734 -19.094 1 88.75 116 THR A N 1
ATOM 858 C CA . THR A 1 116 ? 9.117 -10.062 -18.844 1 88.75 116 THR A CA 1
ATOM 859 C C . THR A 1 116 ? 9.969 -8.805 -18.812 1 88.75 116 THR A C 1
ATOM 861 O O . THR A 1 116 ? 9.891 -7.961 -19.703 1 88.75 116 THR A O 1
ATOM 864 N N . SER A 1 117 ? 10.664 -8.656 -17.734 1 82.31 117 SER A N 1
ATOM 865 C CA . SER A 1 117 ? 11.594 -7.547 -17.547 1 82.31 117 SER A CA 1
ATOM 866 C C . SER A 1 117 ? 12.93 -8.031 -16.984 1 82.31 117 SER A C 1
ATOM 868 O O . SER A 1 117 ? 13.164 -9.242 -16.891 1 82.31 117 SER A O 1
ATOM 870 N N . GLN A 1 118 ? 13.82 -7.074 -16.688 1 77.44 118 GLN A N 1
ATOM 871 C CA . GLN A 1 118 ? 15.109 -7.41 -16.094 1 77.44 118 GLN A CA 1
ATOM 872 C C . GLN A 1 118 ? 14.938 -8.062 -14.727 1 77.44 118 GLN A C 1
ATOM 874 O O . GLN A 1 118 ? 15.852 -8.711 -14.219 1 77.44 118 GLN A O 1
ATOM 879 N N . PHE A 1 119 ? 13.711 -7.965 -14.117 1 75.56 119 PHE A N 1
ATOM 880 C CA . PHE A 1 119 ? 13.469 -8.477 -12.773 1 75.56 119 PHE A CA 1
ATOM 881 C C . PHE A 1 119 ? 12.812 -9.852 -12.836 1 75.56 119 PHE A C 1
ATOM 883 O O . PHE A 1 119 ? 12.547 -10.469 -11.797 1 75.56 119 PHE A O 1
ATOM 890 N N . GLY A 1 120 ? 12.586 -10.32 -14.062 1 86.12 120 GLY A N 1
ATOM 891 C CA . GLY A 1 120 ? 11.945 -11.617 -14.219 1 86.12 120 GLY A CA 1
ATOM 892 C C . GLY A 1 120 ? 10.594 -11.531 -14.914 1 86.12 120 GLY A C 1
ATOM 893 O O . GLY A 1 120 ? 10.367 -10.633 -15.727 1 86.12 120 GLY A O 1
ATOM 894 N N . THR A 1 121 ? 9.82 -12.578 -14.68 1 93.44 121 THR A N 1
ATOM 895 C CA . THR A 1 121 ? 8.508 -12.656 -15.328 1 93.44 121 THR A CA 1
ATOM 896 C C . THR A 1 121 ? 7.391 -12.516 -14.297 1 93.44 121 THR A C 1
ATOM 898 O O . THR A 1 121 ? 7.605 -12.75 -13.102 1 93.44 121 THR A O 1
ATOM 901 N N . SER A 1 122 ? 6.297 -11.953 -14.727 1 94.25 122 SER A N 1
ATOM 902 C CA . SER A 1 122 ? 5.059 -11.898 -13.953 1 94.25 122 SER A CA 1
ATOM 903 C C . SER A 1 122 ? 3.852 -12.25 -14.82 1 94.25 122 SER A C 1
ATOM 905 O O . SER A 1 122 ? 3.791 -11.867 -15.992 1 94.25 122 SER A O 1
ATOM 907 N N . LEU A 1 123 ? 2.969 -12.953 -14.25 1 97 123 LEU A N 1
ATOM 908 C CA . LEU A 1 123 ? 1.719 -13.297 -14.914 1 97 123 LEU A CA 1
ATOM 909 C C . LEU A 1 123 ? 0.575 -12.422 -14.414 1 97 123 LEU A C 1
ATOM 911 O O . LEU A 1 123 ? 0.393 -12.258 -13.211 1 97 123 LEU A O 1
ATOM 915 N N . PHE A 1 124 ? -0.158 -11.875 -15.336 1 96.19 124 PHE A N 1
ATOM 916 C CA . PHE A 1 124 ? -1.395 -11.172 -15.031 1 96.19 124 PHE A CA 1
ATOM 917 C C . PHE A 1 124 ? -2.596 -11.891 -15.625 1 96.19 124 PHE A C 1
ATOM 919 O O . PHE A 1 124 ? -2.578 -12.281 -16.797 1 96.19 124 PHE A O 1
ATOM 926 N N . ILE A 1 125 ? -3.588 -12.062 -14.805 1 96.75 125 ILE A N 1
ATOM 927 C CA . ILE A 1 125 ? -4.812 -12.75 -15.195 1 96.75 125 ILE A CA 1
ATOM 928 C C . ILE A 1 125 ? -6.016 -11.844 -14.93 1 96.75 125 ILE A C 1
ATOM 930 O O . ILE A 1 125 ? -6.223 -11.391 -13.805 1 96.75 125 ILE A O 1
ATOM 934 N N . LYS A 1 126 ? -6.75 -11.594 -15.93 1 94.38 126 LYS A N 1
ATOM 935 C CA . LYS A 1 126 ? -8.023 -10.891 -15.773 1 94.38 126 LYS A CA 1
ATOM 936 C C . LYS A 1 126 ? -9.172 -11.875 -15.562 1 94.38 126 LYS A C 1
ATOM 938 O O . LYS A 1 126 ? -9.305 -12.852 -16.297 1 94.38 126 LYS A O 1
ATOM 943 N N . LYS A 1 127 ? -9.828 -11.688 -14.5 1 90.5 127 LYS A N 1
ATOM 944 C CA . LYS A 1 127 ? -11.031 -12.445 -14.18 1 90.5 127 LYS A CA 1
ATOM 945 C C . LYS A 1 127 ? -12.148 -11.531 -13.703 1 90.5 127 LYS A C 1
ATOM 947 O O . LYS A 1 127 ? -12.086 -10.992 -12.594 1 90.5 127 LYS A O 1
ATOM 952 N N . LYS A 1 128 ? -13.203 -11.375 -14.578 1 86.94 128 LYS A N 1
ATOM 953 C CA . LYS A 1 128 ? -14.297 -10.453 -14.281 1 86.94 128 LYS A CA 1
ATOM 954 C C . LYS A 1 128 ? -13.773 -9.055 -13.977 1 86.94 128 LYS A C 1
ATOM 956 O O . LYS A 1 128 ? -13.078 -8.453 -14.797 1 86.94 128 LYS A O 1
ATOM 961 N N . ASP A 1 129 ? -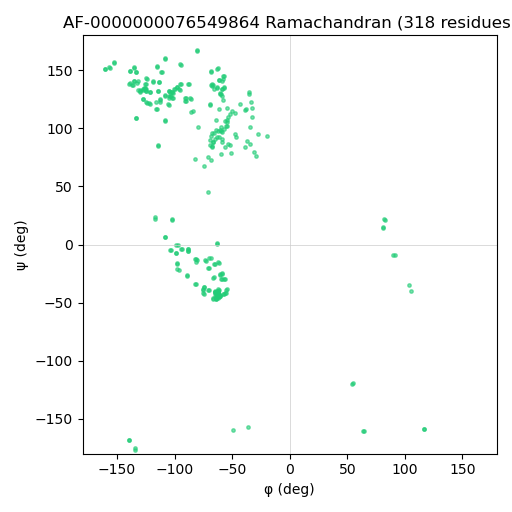14.047 -8.539 -12.758 1 84.25 129 ASP A N 1
ATOM 962 C CA . ASP A 1 129 ? -13.68 -7.164 -12.453 1 84.25 129 ASP A CA 1
ATOM 963 C C . ASP A 1 129 ? -12.414 -7.109 -11.602 1 84.25 129 ASP A C 1
ATOM 965 O O . ASP A 1 129 ? -12.141 -6.105 -10.938 1 84.25 129 ASP A O 1
ATOM 969 N N . THR A 1 130 ? -11.617 -8.219 -11.672 1 86.19 130 THR A N 1
ATOM 970 C CA . THR A 1 130 ? -10.391 -8.305 -10.883 1 86.19 130 THR A CA 1
ATOM 971 C C . THR A 1 130 ? -9.234 -8.797 -11.742 1 86.19 130 THR A C 1
ATOM 973 O O . THR A 1 130 ? -9.438 -9.484 -12.742 1 86.19 130 THR A O 1
ATOM 976 N N . VAL A 1 131 ? -8.031 -8.32 -11.391 1 90.44 131 VAL A N 1
ATOM 977 C CA . VAL A 1 131 ? -6.801 -8.797 -12.008 1 90.44 131 VAL A CA 1
ATOM 978 C C . VAL A 1 131 ? -5.871 -9.359 -10.938 1 90.44 131 VAL A C 1
ATOM 980 O O . VAL A 1 131 ? -5.684 -8.75 -9.883 1 90.44 131 VAL A O 1
ATOM 983 N N . ILE A 1 132 ? -5.383 -10.516 -11.211 1 94.38 132 ILE A N 1
ATOM 984 C CA . ILE A 1 132 ? -4.367 -11.125 -10.359 1 94.38 132 ILE A CA 1
ATOM 985 C C . ILE A 1 132 ? -2.996 -11.008 -11.023 1 94.38 132 ILE A C 1
ATOM 987 O O . ILE A 1 132 ? -2.842 -11.328 -12.203 1 94.38 132 ILE A O 1
ATOM 991 N N . GLY A 1 133 ? -2.045 -10.5 -10.312 1 94.75 133 GLY A N 1
ATOM 992 C CA . GLY A 1 133 ? -0.639 -10.609 -10.664 1 94.75 133 GLY A CA 1
ATOM 993 C C . GLY A 1 133 ? 0.116 -11.609 -9.805 1 94.75 133 GLY A C 1
ATOM 994 O O . GLY A 1 133 ? -0.046 -11.633 -8.586 1 94.75 133 GLY A O 1
ATOM 995 N N . VAL A 1 134 ? 0.857 -12.461 -10.414 1 96.94 134 VAL A N 1
ATOM 996 C CA . VAL A 1 134 ? 1.678 -13.438 -9.695 1 96.94 134 VAL A CA 1
ATOM 997 C C . VAL A 1 134 ? 3.105 -13.398 -10.234 1 96.94 134 VAL A C 1
ATOM 999 O O . VAL A 1 134 ? 3.32 -13.391 -11.453 1 96.94 134 VAL A O 1
ATOM 1002 N N . ALA A 1 135 ? 4.078 -13.344 -9.375 1 96.25 135 ALA A N 1
ATOM 1003 C CA . ALA A 1 135 ? 5.484 -13.359 -9.766 1 96.25 135 ALA A CA 1
ATOM 1004 C C . ALA A 1 135 ? 6.305 -14.227 -8.812 1 96.25 135 ALA A C 1
ATOM 1006 O O . ALA A 1 135 ? 6.059 -14.234 -7.605 1 96.25 135 ALA A O 1
ATOM 1007 N N . ILE A 1 136 ? 7.172 -14.961 -9.352 1 96.19 136 ILE A N 1
ATOM 1008 C CA . ILE A 1 136 ? 8.172 -15.703 -8.586 1 96.19 136 ILE A CA 1
ATOM 1009 C C . ILE A 1 136 ? 9.516 -14.977 -8.656 1 96.19 136 ILE A C 1
ATOM 1011 O O . ILE A 1 136 ? 9.984 -14.633 -9.742 1 96.19 136 ILE A O 1
ATOM 1015 N N . ARG A 1 137 ? 10.094 -14.695 -7.484 1 91.06 137 ARG A N 1
ATOM 1016 C CA . ARG A 1 137 ? 11.328 -13.914 -7.391 1 91.06 137 ARG A CA 1
ATOM 1017 C C . ARG A 1 137 ? 12.453 -14.75 -6.793 1 91.06 137 ARG A C 1
ATOM 1019 O O . ARG A 1 137 ? 13.406 -14.203 -6.234 1 91.06 137 ARG A O 1
ATOM 1026 N N . ASP A 1 138 ? 12.336 -16.016 -6.867 1 86.75 138 ASP A N 1
ATOM 1027 C CA . ASP A 1 138 ? 13.414 -16.891 -6.402 1 86.75 138 ASP A CA 1
ATOM 1028 C C . ASP A 1 138 ? 14.477 -17.078 -7.484 1 86.75 138 ASP A C 1
ATOM 1030 O O . ASP A 1 138 ? 14.227 -17.75 -8.492 1 86.75 138 ASP A O 1
ATOM 1034 N N . LYS A 1 139 ? 15.656 -16.594 -7.191 1 81.38 139 LYS A N 1
ATOM 1035 C CA . LYS A 1 139 ? 16.719 -16.578 -8.188 1 81.38 139 LYS A CA 1
ATOM 1036 C C . LYS A 1 139 ? 17.281 -17.984 -8.406 1 81.38 139 LYS A C 1
ATOM 1038 O O . LYS A 1 139 ? 17.984 -18.234 -9.375 1 81.38 139 LYS A O 1
ATOM 1043 N N . THR A 1 140 ? 16.938 -18.859 -7.52 1 85.94 140 THR A N 1
ATOM 1044 C CA . THR A 1 140 ? 17.438 -20.219 -7.664 1 85.94 140 THR A CA 1
ATOM 1045 C C . THR A 1 140 ? 16.594 -21 -8.656 1 85.94 140 THR A C 1
ATOM 1047 O O . THR A 1 140 ? 17 -22.078 -9.109 1 85.94 140 THR A O 1
ATOM 1050 N N . ILE A 1 141 ? 15.477 -20.562 -9.008 1 87.12 141 ILE A N 1
ATOM 1051 C CA . ILE A 1 141 ? 14.617 -21.188 -10.008 1 87.12 141 ILE A CA 1
ATOM 1052 C C . ILE A 1 141 ? 15.016 -20.719 -11.398 1 87.12 141 ILE A C 1
ATOM 1054 O O . ILE A 1 141 ? 15.055 -19.516 -11.672 1 87.12 141 ILE A O 1
ATOM 1058 N N . PRO A 1 142 ? 15.305 -21.641 -12.281 1 87.75 142 PRO A N 1
ATOM 1059 C CA . PRO A 1 142 ? 15.688 -21.25 -13.641 1 87.75 142 PRO A CA 1
ATOM 1060 C C . PRO A 1 142 ? 14.609 -20.422 -14.336 1 87.75 142 PRO A C 1
ATOM 1062 O O . PRO A 1 142 ? 13.414 -20.703 -14.18 1 87.75 142 PRO A O 1
ATOM 1065 N N . SER A 1 143 ? 15.102 -19.453 -15.086 1 84.38 143 SER A N 1
ATOM 1066 C CA . SER A 1 143 ? 14.195 -18.531 -15.766 1 84.38 143 SER A CA 1
ATOM 1067 C C . SER A 1 143 ? 13.227 -19.281 -16.672 1 84.38 143 SER A C 1
ATOM 1069 O O . SER A 1 143 ? 12.062 -18.891 -16.797 1 84.38 143 SER A O 1
ATOM 1071 N N . ALA A 1 144 ? 13.672 -20.406 -17.188 1 85.69 144 ALA A N 1
ATOM 1072 C CA . ALA A 1 144 ? 12.875 -21.188 -18.141 1 85.69 144 ALA A CA 1
ATOM 1073 C C . ALA A 1 144 ? 11.68 -21.828 -17.453 1 85.69 144 ALA A C 1
ATOM 1075 O O . ALA A 1 144 ? 10.703 -22.203 -18.109 1 85.69 144 ALA A O 1
ATOM 1076 N N . GLU A 1 145 ? 11.758 -21.953 -16.156 1 92.94 145 GLU A N 1
ATOM 1077 C CA . GLU A 1 145 ? 10.703 -22.641 -15.414 1 92.94 145 GLU A CA 1
ATOM 1078 C C . GLU A 1 145 ? 9.727 -21.641 -14.805 1 92.94 145 GLU A C 1
ATOM 1080 O O . GLU A 1 145 ? 8.633 -22.016 -14.367 1 92.94 145 GLU A O 1
ATOM 1085 N N . LEU A 1 146 ? 10.102 -20.422 -14.734 1 93.5 146 LEU A N 1
ATOM 1086 C CA . LEU A 1 146 ? 9.344 -19.422 -13.992 1 93.5 146 LEU A CA 1
ATOM 1087 C C . LEU A 1 146 ? 7.941 -19.266 -14.562 1 93.5 146 LEU A C 1
ATOM 1089 O O . LEU A 1 146 ? 6.957 -19.297 -13.82 1 93.5 146 LEU A O 1
ATOM 1093 N N . MET A 1 147 ? 7.879 -19.219 -15.898 1 93.94 147 MET A N 1
ATOM 1094 C CA . MET A 1 147 ? 6.586 -18.969 -16.516 1 93.94 147 MET A CA 1
ATOM 1095 C C . MET A 1 147 ? 5.613 -20.109 -16.25 1 93.94 147 MET A C 1
ATOM 1097 O O . MET A 1 147 ? 4.445 -19.875 -15.922 1 93.94 147 MET A O 1
ATOM 1101 N N . GLU A 1 148 ? 6.098 -21.297 -16.406 1 95.44 148 GLU A N 1
ATOM 1102 C CA . GLU A 1 148 ? 5.234 -22.438 -16.156 1 95.44 148 GLU A CA 1
ATOM 1103 C C . GLU A 1 148 ? 4.777 -22.5 -14.703 1 95.44 148 GLU A C 1
ATOM 1105 O O . GLU A 1 148 ? 3.619 -22.797 -14.422 1 95.44 148 GLU A O 1
ATOM 1110 N N . LYS A 1 149 ? 5.676 -22.203 -13.789 1 97.44 149 LYS A N 1
ATOM 1111 C CA . LYS A 1 149 ? 5.34 -22.234 -12.367 1 97.44 149 LYS A CA 1
ATOM 1112 C C . LYS A 1 149 ? 4.41 -21.078 -12.008 1 97.44 149 LYS A C 1
ATOM 1114 O O . LYS A 1 149 ? 3.486 -21.234 -11.203 1 97.44 149 LYS A O 1
ATOM 1119 N N . GLU A 1 150 ? 4.617 -19.906 -12.555 1 97.75 150 GLU A N 1
ATOM 1120 C CA . GLU A 1 150 ? 3.701 -18.781 -12.359 1 97.75 150 GLU A CA 1
ATOM 1121 C C . GLU A 1 150 ? 2.312 -19.109 -12.906 1 97.75 150 GLU A C 1
ATOM 1123 O O . GLU A 1 150 ? 1.303 -18.75 -12.297 1 97.75 150 GLU A O 1
ATOM 1128 N N . LYS A 1 151 ? 2.299 -19.812 -14.07 1 97.25 151 LYS A N 1
ATOM 1129 C CA . LYS A 1 151 ? 1.021 -20.234 -14.625 1 97.25 151 LYS A CA 1
ATOM 1130 C C . LYS A 1 151 ? 0.294 -21.188 -13.68 1 97.25 151 LYS A C 1
ATOM 1132 O O . LYS A 1 151 ? -0.91 -21.047 -13.453 1 97.25 151 LYS A O 1
ATOM 1137 N N . ALA A 1 152 ? 0.992 -22.078 -13.125 1 97.31 152 ALA A N 1
ATOM 1138 C CA . ALA A 1 152 ? 0.388 -23.047 -12.203 1 97.31 152 ALA A CA 1
ATOM 1139 C C . ALA A 1 152 ? -0.201 -22.328 -10.984 1 97.31 152 ALA A C 1
ATOM 1141 O O . ALA A 1 152 ? -1.333 -22.609 -10.578 1 97.31 152 ALA A O 1
ATOM 1142 N N . LEU A 1 153 ? 0.567 -21.406 -10.406 1 97.69 153 LEU A N 1
ATOM 1143 C CA . LEU A 1 153 ? 0.089 -20.656 -9.25 1 97.69 153 LEU A CA 1
ATOM 1144 C C . LEU A 1 153 ? -1.075 -19.75 -9.641 1 97.69 153 LEU A C 1
ATOM 1146 O O . LEU A 1 153 ? -2.064 -19.656 -8.906 1 97.69 153 LEU A O 1
ATOM 1150 N N . GLY A 1 154 ? -0.921 -19.047 -10.719 1 96.69 154 GLY A N 1
ATOM 1151 C CA . GLY A 1 154 ? -1.96 -18.156 -11.188 1 96.69 154 GLY A CA 1
ATOM 1152 C C . GLY A 1 154 ? -3.287 -18.844 -11.43 1 96.69 154 GLY A C 1
ATOM 1153 O O . GLY A 1 154 ? -4.344 -18.297 -11.094 1 96.69 154 GLY A O 1
ATOM 1154 N N . LEU A 1 155 ? -3.215 -20.047 -12.055 1 95.25 155 LEU A N 1
ATOM 1155 C CA . LEU A 1 155 ? -4.43 -20.812 -12.32 1 95.25 155 LEU A CA 1
ATOM 1156 C C . LEU A 1 155 ? -5.129 -21.188 -11.016 1 95.25 155 LEU A C 1
ATOM 1158 O O . LEU A 1 155 ? -6.355 -21.078 -10.914 1 95.25 155 LEU A O 1
ATOM 1162 N N . LYS A 1 156 ? -4.371 -21.562 -10.102 1 94.5 156 LYS A N 1
ATOM 1163 C CA . LYS A 1 156 ? -4.941 -21.891 -8.797 1 94.5 156 LYS A CA 1
ATOM 1164 C C . LYS A 1 156 ? -5.582 -20.656 -8.156 1 94.5 156 LYS A C 1
ATOM 1166 O O . LYS A 1 156 ? -6.703 -20.734 -7.648 1 94.5 156 LYS A O 1
ATOM 1171 N N . ALA A 1 157 ? -4.898 -19.562 -8.172 1 94.25 157 ALA A N 1
ATOM 1172 C CA . ALA A 1 157 ? -5.418 -18.328 -7.586 1 94.25 157 ALA A CA 1
ATOM 1173 C C . ALA A 1 157 ? -6.695 -17.875 -8.289 1 94.25 157 ALA A C 1
ATOM 1175 O O . ALA A 1 157 ? -7.676 -17.516 -7.637 1 94.25 157 ALA A O 1
ATOM 1176 N N . ALA A 1 158 ? -6.688 -17.938 -9.594 1 91.62 158 ALA A N 1
ATOM 1177 C CA . ALA A 1 158 ? -7.816 -17.453 -10.391 1 91.62 158 ALA A CA 1
ATOM 1178 C C . ALA A 1 158 ? -9.055 -18.312 -10.156 1 91.62 158 ALA A C 1
ATOM 1180 O O . ALA A 1 158 ? -10.188 -17.828 -10.258 1 91.62 158 ALA A O 1
ATOM 1181 N N . SER A 1 159 ? -8.797 -19.531 -9.844 1 90.62 159 SER A N 1
ATOM 1182 C CA . SER A 1 159 ? -9.914 -20.453 -9.641 1 90.62 159 SER A CA 1
ATOM 1183 C C . SER A 1 159 ? -10.703 -20.109 -8.391 1 90.62 159 SER A C 1
ATOM 1185 O O . SER A 1 159 ? -11.828 -20.578 -8.203 1 90.62 159 SER A O 1
ATOM 1187 N N . ARG A 1 160 ? -10.102 -19.234 -7.629 1 88.31 160 ARG A N 1
ATOM 1188 C CA . ARG A 1 160 ? -10.742 -18.906 -6.363 1 88.31 160 ARG A CA 1
ATOM 1189 C C . ARG A 1 160 ? -11.43 -17.547 -6.438 1 88.31 160 ARG A C 1
ATOM 1191 O O . ARG A 1 160 ? -11.945 -17.047 -5.438 1 88.31 160 ARG A O 1
ATOM 1198 N N . LEU A 1 161 ? -11.25 -16.906 -7.527 1 79.94 161 LEU A N 1
ATOM 1199 C CA . LEU A 1 161 ? -11.914 -15.625 -7.754 1 79.94 161 LEU A CA 1
ATOM 1200 C C . LEU A 1 161 ? -13.266 -15.82 -8.43 1 79.94 161 LEU A C 1
ATOM 1202 O O . LEU A 1 161 ? -13.445 -16.766 -9.211 1 79.94 161 LEU A O 1
ATOM 1206 N N . MET B 1 1 ? -44.656 -92.25 2.707 1 29.53 1 MET B N 1
ATOM 1207 C CA . MET B 1 1 ? -45.562 -91.188 2.4 1 29.53 1 MET B CA 1
ATOM 1208 C C . MET B 1 1 ? -44.906 -89.812 2.771 1 29.53 1 MET B C 1
ATOM 1210 O O . MET B 1 1 ? -44.438 -89.625 3.895 1 29.53 1 MET B O 1
ATOM 1214 N N . HIS B 1 2 ? -44.438 -89.125 1.542 1 44.81 2 HIS B N 1
ATOM 1215 C CA . HIS B 1 2 ? -43.656 -88 1.021 1 44.81 2 HIS B CA 1
ATOM 1216 C C . HIS B 1 2 ? -44.344 -86.688 1.261 1 44.81 2 HIS B C 1
ATOM 1218 O O . HIS B 1 2 ? -45.281 -86.312 0.54 1 44.81 2 HIS B O 1
ATOM 1224 N N . THR B 1 3 ? -44.844 -86.625 2.621 1 45.06 3 THR B N 1
ATOM 1225 C CA . THR B 1 3 ? -45.594 -85.375 2.852 1 45.06 3 THR B CA 1
ATOM 1226 C C . THR B 1 3 ? -44.75 -84.125 2.516 1 45.06 3 THR B C 1
ATOM 1228 O O . THR B 1 3 ? -43.625 -84 3.004 1 45.06 3 THR B O 1
ATOM 1231 N N . LYS B 1 4 ? -45.125 -83.562 1.219 1 45.47 4 LYS B N 1
ATOM 1232 C CA . LYS B 1 4 ? -44.625 -82.375 0.541 1 45.47 4 LYS B CA 1
ATOM 1233 C C . LYS B 1 4 ? -44.844 -81.125 1.39 1 45.47 4 LYS B C 1
ATOM 1235 O O . LYS B 1 4 ? -46 -80.812 1.705 1 45.47 4 LYS B O 1
ATOM 1240 N N . PRO B 1 5 ? -43.938 -80.75 2.283 1 54.72 5 PRO B N 1
ATOM 1241 C CA . PRO B 1 5 ? -44.188 -79.562 3.113 1 54.72 5 PRO B CA 1
ATOM 1242 C C . PRO B 1 5 ? -44.438 -78.312 2.287 1 54.72 5 PRO B C 1
ATOM 1244 O O . PRO B 1 5 ? -43.812 -78.125 1.256 1 54.72 5 PRO B O 1
ATOM 1247 N N . VAL B 1 6 ? -45.844 -78 2.152 1 44.94 6 VAL B N 1
ATOM 1248 C CA . VAL B 1 6 ? -46.219 -76.812 1.405 1 44.94 6 VAL B CA 1
ATOM 1249 C C . VAL B 1 6 ? -45.562 -75.625 2.033 1 44.94 6 VAL B C 1
ATOM 1251 O O . VAL B 1 6 ? -45.562 -75.438 3.258 1 44.94 6 VAL B O 1
ATOM 1254 N N . PHE B 1 7 ? -44.781 -74.875 1.15 1 40.66 7 PHE B N 1
ATOM 1255 C CA . PHE B 1 7 ? -43.875 -73.75 1.254 1 40.66 7 PHE B CA 1
ATOM 1256 C C . PHE B 1 7 ? -44.625 -72.438 1.286 1 40.66 7 PHE B C 1
ATOM 1258 O O . PHE B 1 7 ? -45.344 -72.125 0.337 1 40.66 7 PHE B O 1
ATOM 1265 N N . THR B 1 8 ? -45.344 -72.062 2.506 1 40.97 8 THR B N 1
ATOM 1266 C CA . THR B 1 8 ? -46.062 -70.812 2.549 1 40.97 8 THR B CA 1
ATOM 1267 C C . THR B 1 8 ? -45.125 -69.625 2.211 1 40.97 8 THR B C 1
ATOM 1269 O O . THR B 1 8 ? -44.062 -69.5 2.818 1 40.97 8 THR B O 1
ATOM 1272 N N . LEU B 1 9 ? -45.344 -69.125 0.97 1 35.66 9 LEU B N 1
ATOM 1273 C CA . LEU B 1 9 ? -44.625 -68 0.358 1 35.66 9 LEU B CA 1
ATOM 1274 C C . LEU B 1 9 ? -45.031 -66.688 1.028 1 35.66 9 LEU B C 1
ATOM 1276 O O . LEU B 1 9 ? -46.188 -66.25 0.927 1 35.66 9 LEU B O 1
ATOM 1280 N N . LEU B 1 10 ? -44.562 -66.312 2.309 1 40.25 10 LEU B N 1
ATOM 1281 C CA . LEU B 1 10 ? -44.844 -65 2.896 1 40.25 10 LEU B CA 1
ATOM 1282 C C . LEU B 1 10 ? -44.25 -63.906 2.041 1 40.25 10 LEU B C 1
ATOM 1284 O O . LEU B 1 10 ? -43.031 -63.844 1.837 1 40.25 10 LEU B O 1
ATOM 1288 N N . ALA B 1 11 ? -45.031 -63.312 1.06 1 37.88 11 ALA B N 1
ATOM 1289 C CA . ALA B 1 11 ? -44.594 -62.219 0.207 1 37.88 11 ALA B CA 1
ATOM 1290 C C . ALA B 1 11 ? -44.406 -60.938 1.025 1 37.88 11 ALA B C 1
ATOM 1292 O O . ALA B 1 11 ? -45.344 -60.406 1.583 1 37.88 11 ALA B O 1
ATOM 1293 N N . GLY B 1 12 ? -43.375 -60.781 1.874 1 41.22 12 GLY B N 1
ATOM 1294 C CA . GLY B 1 12 ? -43.094 -59.531 2.561 1 41.22 12 GLY B CA 1
ATOM 1295 C C . GLY B 1 12 ? -42.844 -58.344 1.613 1 41.22 12 GLY B C 1
ATOM 1296 O O . GLY B 1 12 ? -42 -58.438 0.718 1 41.22 12 GLY B O 1
ATOM 1297 N N . THR B 1 13 ? -43.906 -57.625 1.267 1 44.94 13 THR B N 1
ATOM 1298 C CA . THR B 1 13 ? -43.75 -56.438 0.448 1 44.94 13 THR B CA 1
ATOM 1299 C C . THR B 1 13 ? -42.75 -55.469 1.093 1 44.94 13 THR B C 1
ATOM 1301 O O . THR B 1 13 ? -42.906 -55.062 2.242 1 44.94 13 THR B O 1
ATOM 1304 N N . LEU B 1 14 ? -41.531 -55.5 0.531 1 43.09 14 LEU B N 1
ATOM 1305 C CA . LEU B 1 14 ? -40.438 -54.562 0.824 1 43.09 14 LEU B CA 1
ATOM 1306 C C . LEU B 1 14 ? -40.75 -53.156 0.369 1 43.09 14 LEU B C 1
ATOM 1308 O O . LEU B 1 14 ? -40.969 -52.906 -0.824 1 43.09 14 LEU B O 1
ATOM 1312 N N . LEU B 1 15 ? -41.406 -52.344 1.256 1 42.12 15 LEU B N 1
ATOM 1313 C CA . LEU B 1 15 ? -41.531 -50.906 0.992 1 42.12 15 LEU B CA 1
ATOM 1314 C C . LEU B 1 15 ? -40.156 -50.312 0.729 1 42.12 15 LEU B C 1
ATOM 1316 O O . LEU B 1 15 ? -39.25 -50.344 1.585 1 42.12 15 LEU B O 1
ATOM 1320 N N . LEU B 1 16 ? -39.938 -49.938 -0.553 1 43.41 16 LEU B N 1
ATOM 1321 C CA . LEU B 1 16 ? -38.844 -49.156 -1.075 1 43.41 16 LEU B CA 1
ATOM 1322 C C . LEU B 1 16 ? -38.906 -47.719 -0.558 1 43.41 16 LEU B C 1
ATOM 1324 O O . LEU B 1 16 ? -39.812 -46.969 -0.937 1 43.41 16 LEU B O 1
ATOM 1328 N N . GLN B 1 17 ? -38.406 -47.375 0.631 1 48.09 17 GLN B N 1
ATOM 1329 C CA . GLN B 1 17 ? -38.156 -45.969 0.999 1 48.09 17 GLN B CA 1
ATOM 1330 C C . GLN B 1 17 ? -37.188 -45.312 0.05 1 48.09 17 GLN B C 1
ATOM 1332 O O . GLN B 1 17 ? -36.031 -45.781 -0.109 1 48.09 17 GLN B O 1
ATOM 1337 N N . GLY B 1 18 ? -37.625 -44.562 -0.981 1 42.84 18 GLY B N 1
ATOM 1338 C CA . GLY B 1 18 ? -36.812 -43.719 -1.858 1 42.84 18 GLY B CA 1
ATOM 1339 C C . GLY B 1 18 ? -35.969 -42.719 -1.109 1 42.84 18 GLY B C 1
ATOM 1340 O O . GLY B 1 18 ? -36.469 -42.031 -0.197 1 42.84 18 GLY B O 1
ATOM 1341 N N . CYS B 1 19 ? -34.656 -42.781 -1.191 1 43.25 19 CYS B N 1
ATOM 1342 C CA . CYS B 1 19 ? -33.625 -41.812 -0.822 1 43.25 19 CYS B CA 1
ATOM 1343 C C . CYS B 1 19 ? -33.781 -40.5 -1.596 1 43.25 19 CYS B C 1
ATOM 1345 O O . CYS B 1 19 ? -33.562 -40.469 -2.811 1 43.25 19 CYS B O 1
ATOM 1347 N N . ARG B 1 20 ? -34.719 -39.625 -1.227 1 41.91 20 ARG B N 1
ATOM 1348 C CA . ARG B 1 20 ? -34.562 -38.312 -1.861 1 41.91 20 ARG B CA 1
ATOM 1349 C C . ARG B 1 20 ? -33.125 -37.812 -1.686 1 41.91 20 ARG B C 1
ATOM 1351 O O . ARG B 1 20 ? -32.656 -37.688 -0.559 1 41.91 20 ARG B O 1
ATOM 1358 N N . SER B 1 21 ? -32.344 -37.656 -2.775 1 41.62 21 SER B N 1
ATOM 1359 C CA . SER B 1 21 ? -31.078 -36.969 -2.975 1 41.62 21 SER B CA 1
ATOM 1360 C C . SER B 1 21 ? -31.141 -35.531 -2.504 1 41.62 21 SER B C 1
ATOM 1362 O O . SER B 1 21 ? -31.906 -34.719 -3.037 1 41.62 21 SER B O 1
ATOM 1364 N N . SER B 1 22 ? -30.891 -35.219 -1.21 1 42.5 22 SER B N 1
ATOM 1365 C CA . SER B 1 22 ? -30.609 -33.812 -0.859 1 42.5 22 SER B CA 1
ATOM 1366 C C . SER B 1 22 ? -29.578 -33.188 -1.792 1 42.5 22 SER B C 1
ATOM 1368 O O . SER B 1 22 ? -28.438 -33.688 -1.869 1 42.5 22 SER B O 1
ATOM 1370 N N . ALA B 1 23 ? -29.984 -32.469 -2.877 1 43.38 23 ALA B N 1
ATOM 1371 C CA . ALA B 1 23 ? -29.062 -31.688 -3.697 1 43.38 23 ALA B CA 1
ATOM 1372 C C . ALA B 1 23 ? -28.078 -30.922 -2.828 1 43.38 23 ALA B C 1
ATOM 1374 O O . ALA B 1 23 ? -28.453 -30.375 -1.782 1 43.38 23 ALA B O 1
ATOM 1375 N N . PRO B 1 24 ? -26.734 -31.188 -3.014 1 40.84 24 PRO B N 1
ATOM 1376 C CA . PRO B 1 24 ? -25.766 -30.391 -2.256 1 40.84 24 PRO B CA 1
ATOM 1377 C C . PRO B 1 24 ? -26.047 -28.906 -2.311 1 40.84 24 PRO B C 1
ATOM 1379 O O . PRO B 1 24 ? -26.5 -28.391 -3.34 1 40.84 24 PRO B O 1
ATOM 1382 N N . THR B 1 25 ? -26.422 -28.219 -1.221 1 39.81 25 THR B N 1
ATOM 1383 C CA . THR B 1 25 ? -26.391 -26.781 -1.026 1 39.81 25 THR B CA 1
ATOM 1384 C C . THR B 1 25 ? -25.141 -26.172 -1.639 1 39.81 25 THR B C 1
ATOM 1386 O O . THR B 1 25 ? -24.016 -26.5 -1.228 1 39.81 25 THR B O 1
ATOM 1389 N N . THR B 1 26 ? -25.141 -25.875 -2.963 1 37.22 26 THR B N 1
ATOM 1390 C CA . THR B 1 26 ? -24.047 -25.125 -3.559 1 37.22 26 THR B CA 1
ATOM 1391 C C . THR B 1 26 ? -23.5 -24.094 -2.574 1 37.22 26 THR B C 1
ATOM 1393 O O . THR B 1 26 ? -24.25 -23.297 -2.018 1 37.22 26 THR B O 1
ATOM 1396 N N . ALA B 1 27 ? -22.359 -24.406 -1.928 1 37.09 27 ALA B N 1
ATOM 1397 C CA . ALA B 1 27 ? -21.594 -23.438 -1.14 1 37.09 27 ALA B CA 1
ATOM 1398 C C . ALA B 1 27 ? -21.594 -22.062 -1.796 1 37.09 27 ALA B C 1
ATOM 1400 O O . ALA B 1 27 ? -21.531 -21.953 -3.021 1 37.09 27 ALA B O 1
ATOM 1401 N N . PRO B 1 28 ? -22.156 -21.047 -1.149 1 35.84 28 PRO B N 1
ATOM 1402 C CA . PRO B 1 28 ? -22.172 -19.688 -1.685 1 35.84 28 PRO B CA 1
ATOM 1403 C C . PRO B 1 28 ? -20.891 -19.344 -2.453 1 35.84 28 PRO B C 1
ATOM 1405 O O . PRO B 1 28 ? -19.828 -19.922 -2.189 1 35.84 28 PRO B O 1
ATOM 1408 N N . VAL B 1 29 ? -20.922 -18.812 -3.723 1 37.12 29 VAL B N 1
ATOM 1409 C CA . VAL B 1 29 ? -19.938 -18.094 -4.531 1 37.12 29 VAL B CA 1
ATOM 1410 C C . VAL B 1 29 ? -18.969 -17.344 -3.623 1 37.12 29 VAL B C 1
ATOM 1412 O O . VAL B 1 29 ? -19.406 -16.609 -2.721 1 37.12 29 VAL B O 1
ATOM 1415 N N . GLN B 1 30 ? -17.828 -17.875 -3.287 1 38.81 30 GLN B N 1
ATOM 1416 C CA . GLN B 1 30 ? -16.719 -17.266 -2.572 1 38.81 30 GLN B CA 1
ATOM 1417 C C . GLN B 1 30 ? -16.594 -15.781 -2.885 1 38.81 30 GLN B C 1
ATOM 1419 O O . GLN B 1 30 ? -16.844 -15.359 -4.016 1 38.81 30 GLN B O 1
ATOM 1424 N N . SER B 1 31 ? -16.719 -14.875 -1.996 1 43.81 31 SER B N 1
ATOM 1425 C CA . SER B 1 31 ? -16.594 -13.43 -1.846 1 43.81 31 SER B CA 1
ATOM 1426 C C . SER B 1 31 ? -15.461 -12.883 -2.709 1 43.81 31 SER B C 1
ATOM 1428 O O . SER B 1 31 ? -14.492 -13.594 -2.998 1 43.81 31 SER B O 1
ATOM 1430 N N . PRO B 1 32 ? -15.57 -11.875 -3.484 1 47.56 32 PRO B N 1
ATOM 1431 C CA . PRO B 1 32 ? -14.461 -11.188 -4.156 1 47.56 32 PRO B CA 1
ATOM 1432 C C . PRO B 1 32 ? -13.164 -11.227 -3.35 1 47.56 32 PRO B C 1
ATOM 1434 O O . PRO B 1 32 ? -13.141 -10.781 -2.197 1 47.56 32 PRO B O 1
ATOM 1437 N N . VAL B 1 33 ? -12.453 -12.289 -3.375 1 54.66 33 VAL B N 1
ATOM 1438 C CA . VAL B 1 33 ? -11.211 -12.484 -2.627 1 54.66 33 VAL B CA 1
ATOM 1439 C C . VAL B 1 33 ? -10.422 -11.172 -2.592 1 54.66 33 VAL B C 1
ATOM 1441 O O . VAL B 1 33 ? -9.984 -10.68 -3.633 1 54.66 33 VAL B O 1
ATOM 1444 N N . THR B 1 34 ? -10.672 -10.32 -1.582 1 67 34 THR B N 1
ATOM 1445 C CA . THR B 1 34 ? -10 -9.047 -1.381 1 67 34 THR B CA 1
ATOM 1446 C C . THR B 1 34 ? -8.734 -9.227 -0.547 1 67 34 THR B C 1
ATOM 1448 O O . THR B 1 34 ? -7.953 -8.289 -0.379 1 67 34 THR B O 1
ATOM 1451 N N . ASP B 1 35 ? -8.523 -10.523 -0.039 1 82.75 35 ASP B N 1
ATOM 1452 C CA . ASP B 1 35 ? -7.301 -10.711 0.742 1 82.75 35 ASP B CA 1
ATOM 1453 C C . ASP B 1 35 ? -6.281 -11.547 -0.03 1 82.75 35 ASP B C 1
ATOM 1455 O O . ASP B 1 35 ? -6.441 -12.766 -0.165 1 82.75 35 ASP B O 1
ATOM 1459 N N . ALA B 1 36 ? -5.273 -11 -0.51 1 90.81 36 ALA B N 1
ATOM 1460 C CA . ALA B 1 36 ? -4.277 -11.625 -1.377 1 90.81 36 ALA B CA 1
ATOM 1461 C C . ALA B 1 36 ? -3.604 -12.805 -0.679 1 90.81 36 ALA B C 1
ATOM 1463 O O . ALA B 1 36 ? -3.205 -13.773 -1.329 1 90.81 36 ALA B O 1
ATOM 1464 N N . CYS B 1 37 ? -3.535 -12.852 0.628 1 93.06 37 CYS B N 1
ATOM 1465 C CA . CYS B 1 37 ? -2.791 -13.898 1.327 1 93.06 37 CYS B CA 1
ATOM 1466 C C . CYS B 1 37 ? -3.672 -15.109 1.587 1 93.06 37 CYS B C 1
ATOM 1468 O O . CYS B 1 37 ? -3.189 -16.141 2.061 1 93.06 37 CYS B O 1
ATOM 1470 N N . ALA B 1 38 ? -4.863 -14.984 1.248 1 90.81 38 ALA B N 1
ATOM 1471 C CA . ALA B 1 38 ? -5.793 -16.094 1.477 1 90.81 38 ALA B CA 1
ATOM 1472 C C . ALA B 1 38 ? -5.996 -16.906 0.205 1 90.81 38 ALA B C 1
ATOM 1474 O O . ALA B 1 38 ? -6.613 -17.969 0.237 1 90.81 38 ALA B O 1
ATOM 1475 N N . VAL B 1 39 ? -5.457 -16.438 -0.896 1 93.25 39 VAL B N 1
ATOM 1476 C CA . VAL B 1 39 ? -5.785 -17 -2.197 1 93.25 39 VAL B CA 1
ATOM 1477 C C . VAL B 1 39 ? -4.949 -18.266 -2.432 1 93.25 39 VAL B C 1
ATOM 1479 O O . VAL B 1 39 ? -5.402 -19.203 -3.098 1 93.25 39 VAL B O 1
ATOM 1482 N N . LEU B 1 40 ? -3.725 -18.328 -1.947 1 96.56 40 LEU B N 1
ATOM 1483 C CA . LEU B 1 40 ? -2.842 -19.484 -2.039 1 96.56 40 LEU B CA 1
ATOM 1484 C C . LEU B 1 40 ? -2.357 -19.906 -0.657 1 96.56 40 LEU B C 1
ATOM 1486 O O . LEU B 1 40 ? -2.062 -19.062 0.19 1 96.56 40 LEU B O 1
ATOM 1490 N N . THR B 1 41 ? -2.242 -21.203 -0.473 1 96.38 41 THR B N 1
ATOM 1491 C CA . THR B 1 41 ? -1.682 -21.688 0.783 1 96.38 41 THR B CA 1
ATOM 1492 C C . THR B 1 41 ? -0.187 -21.953 0.637 1 96.38 41 THR B C 1
ATOM 1494 O O . THR B 1 41 ? 0.292 -22.25 -0.461 1 96.38 41 THR B O 1
ATOM 1497 N N . PRO B 1 42 ? 0.487 -21.891 1.772 1 96.94 42 PRO B N 1
ATOM 1498 C CA . PRO B 1 42 ? 1.906 -22.25 1.725 1 96.94 42 PRO B CA 1
ATOM 1499 C C . PRO B 1 42 ? 2.143 -23.641 1.14 1 96.94 42 PRO B C 1
ATOM 1501 O O . PRO B 1 42 ? 3.104 -23.844 0.395 1 96.94 42 PRO B O 1
ATOM 1504 N N . SER B 1 43 ? 1.308 -24.594 1.449 1 97.88 43 SER B N 1
ATOM 1505 C CA . SER B 1 43 ? 1.441 -25.969 0.949 1 97.88 43 SER B CA 1
ATOM 1506 C C . SER B 1 43 ? 1.32 -26.016 -0.571 1 97.88 43 SER B C 1
ATOM 1508 O O . SER B 1 43 ? 2.08 -26.719 -1.238 1 97.88 43 SER B O 1
ATOM 1510 N N . GLU B 1 44 ? 0.401 -25.312 -1.123 1 98 44 GLU B N 1
ATOM 1511 C CA . GLU B 1 44 ? 0.223 -25.25 -2.57 1 98 44 GLU B CA 1
ATOM 1512 C C . GLU B 1 44 ? 1.449 -24.641 -3.25 1 98 44 GLU B C 1
ATOM 1514 O O . GLU B 1 44 ? 1.923 -25.172 -4.262 1 98 44 GLU B O 1
ATOM 1519 N N . ILE B 1 45 ? 1.964 -23.562 -2.664 1 98.44 45 ILE B N 1
ATOM 1520 C CA . ILE B 1 45 ? 3.143 -22.906 -3.217 1 98.44 45 ILE B CA 1
ATOM 1521 C C . ILE B 1 45 ? 4.348 -23.844 -3.127 1 98.44 45 ILE B C 1
ATOM 1523 O O . ILE B 1 45 ? 5.105 -23.984 -4.09 1 98.44 45 ILE B O 1
ATOM 1527 N N . SER B 1 46 ? 4.453 -24.516 -2.041 1 97.62 46 SER B N 1
ATOM 1528 C CA . SER B 1 46 ? 5.535 -25.469 -1.836 1 97.62 46 SER B CA 1
ATOM 1529 C C . SER B 1 46 ? 5.5 -26.578 -2.883 1 97.62 46 SER B C 1
ATOM 1531 O O . SER B 1 46 ? 6.543 -26.984 -3.398 1 97.62 46 SER B O 1
ATOM 1533 N N . THR B 1 47 ? 4.379 -27.094 -3.186 1 97.88 47 THR B N 1
ATOM 1534 C CA . THR B 1 47 ? 4.223 -28.156 -4.172 1 97.88 47 THR B CA 1
ATOM 1535 C C . THR B 1 47 ? 4.672 -27.688 -5.551 1 97.88 47 THR B C 1
ATOM 1537 O O . THR B 1 47 ? 5.367 -28.406 -6.266 1 97.88 47 THR B O 1
ATOM 1540 N N . VAL B 1 48 ? 4.359 -26.484 -5.887 1 97.75 48 VAL B N 1
ATOM 1541 C CA . VAL B 1 48 ? 4.668 -25.953 -7.207 1 97.75 48 VAL B CA 1
ATOM 1542 C C . VAL B 1 48 ? 6.16 -25.641 -7.301 1 97.75 48 VAL B C 1
ATOM 1544 O O . VAL B 1 48 ? 6.793 -25.906 -8.328 1 97.75 48 VAL B O 1
ATOM 1547 N N . LEU B 1 49 ? 6.73 -25.062 -6.242 1 96.56 49 LEU B N 1
ATOM 1548 C CA . LEU B 1 49 ? 8.102 -24.578 -6.305 1 96.56 49 LEU B CA 1
ATOM 1549 C C . LEU B 1 49 ? 9.086 -25.656 -5.898 1 96.56 49 LEU B C 1
ATOM 1551 O O . LEU B 1 49 ? 10.281 -25.578 -6.207 1 96.56 49 LEU B O 1
ATOM 1555 N N . GLY B 1 50 ? 8.664 -26.594 -5.09 1 95.69 50 GLY B N 1
ATOM 1556 C CA . GLY B 1 50 ? 9.531 -27.672 -4.613 1 95.69 50 GLY B CA 1
ATOM 1557 C C . GLY B 1 50 ? 10.391 -27.25 -3.434 1 95.69 50 GLY B C 1
ATOM 1558 O O . GLY B 1 50 ? 11.484 -27.781 -3.238 1 95.69 50 GLY B O 1
ATOM 1559 N N . ILE B 1 51 ? 9.938 -26.188 -2.727 1 94.06 51 ILE B N 1
ATOM 1560 C CA . ILE B 1 51 ? 10.672 -25.703 -1.567 1 94.06 51 ILE B CA 1
ATOM 1561 C C . ILE B 1 51 ? 9.703 -25.422 -0.417 1 94.06 51 ILE B C 1
ATOM 1563 O O . ILE B 1 51 ? 8.523 -25.156 -0.643 1 94.06 51 ILE B O 1
ATOM 1567 N N . PRO B 1 52 ? 10.164 -25.531 0.88 1 95.5 52 PRO B N 1
ATOM 1568 C CA . PRO B 1 52 ? 9.289 -25.172 1.996 1 95.5 52 PRO B CA 1
ATOM 1569 C C . PRO B 1 52 ? 8.961 -23.672 2.025 1 95.5 52 PRO B C 1
ATOM 1571 O O . PRO B 1 52 ? 9.836 -22.844 1.79 1 95.5 52 PRO B O 1
ATOM 1574 N N . ILE B 1 53 ? 7.727 -23.328 2.287 1 96.81 53 ILE B N 1
ATOM 1575 C CA . ILE B 1 53 ? 7.223 -21.953 2.219 1 96.81 53 ILE B CA 1
ATOM 1576 C C . ILE B 1 53 ? 6.559 -21.594 3.545 1 96.81 53 ILE B C 1
ATOM 1578 O O . ILE B 1 53 ? 5.793 -22.375 4.105 1 96.81 53 ILE B O 1
ATOM 1582 N N . ASP B 1 54 ? 6.855 -20.422 4.055 1 95.56 54 ASP B N 1
ATOM 1583 C CA . ASP B 1 54 ? 6.219 -19.891 5.258 1 95.56 54 ASP B CA 1
ATOM 1584 C C . ASP B 1 54 ? 4.855 -19.281 4.934 1 95.56 54 ASP B C 1
ATOM 1586 O O . ASP B 1 54 ? 4.539 -19.031 3.766 1 95.56 54 ASP B O 1
ATOM 1590 N N . PRO B 1 55 ? 4.027 -18.984 5.98 1 94.5 55 PRO B N 1
ATOM 1591 C CA . PRO B 1 55 ? 2.762 -18.281 5.754 1 94.5 55 PRO B CA 1
ATOM 1592 C C . PRO B 1 55 ? 2.955 -16.922 5.078 1 94.5 55 PRO B C 1
ATOM 1594 O O . PRO B 1 55 ? 3.961 -16.25 5.316 1 94.5 55 PRO B O 1
ATOM 1597 N N . GLY B 1 56 ? 1.991 -16.594 4.234 1 93.88 56 GLY B N 1
ATOM 1598 C CA . GLY B 1 56 ? 2.043 -15.32 3.533 1 93.88 56 GLY B CA 1
ATOM 1599 C C . GLY B 1 56 ? 1.995 -14.117 4.461 1 93.88 56 GLY B C 1
ATOM 1600 O O . GLY B 1 56 ? 1.408 -14.188 5.543 1 93.88 56 GLY B O 1
ATOM 1601 N N . GLN B 1 57 ? 2.627 -13.031 3.936 1 89.06 57 GLN B N 1
ATOM 1602 C CA . GLN B 1 57 ? 2.561 -11.734 4.605 1 89.06 57 GLN B CA 1
ATOM 1603 C C . GLN B 1 57 ? 2.107 -10.641 3.643 1 89.06 57 GLN B C 1
ATOM 1605 O O . GLN B 1 57 ? 2.572 -10.578 2.504 1 89.06 57 GLN B O 1
ATOM 1610 N N . HIS B 1 58 ? 1.182 -9.852 4.109 1 86.69 58 HIS B N 1
ATOM 1611 C CA . HIS B 1 58 ? 0.792 -8.695 3.303 1 86.69 58 HIS B CA 1
ATOM 1612 C C . HIS B 1 58 ? 1.973 -7.762 3.076 1 86.69 58 HIS B C 1
ATOM 1614 O O . HIS B 1 58 ? 2.742 -7.488 4 1 86.69 58 HIS B O 1
ATOM 1620 N N . ILE B 1 59 ? 2.127 -7.426 1.795 1 76.75 59 ILE B N 1
ATOM 1621 C CA . ILE B 1 59 ? 3.184 -6.496 1.406 1 76.75 59 ILE B CA 1
ATOM 1622 C C . ILE B 1 59 ? 2.613 -5.086 1.294 1 76.75 59 ILE B C 1
ATOM 1624 O O . ILE B 1 59 ? 1.563 -4.879 0.68 1 76.75 59 ILE B O 1
ATOM 1628 N N . PRO B 1 60 ? 3.365 -4.293 1.862 1 69.62 60 PRO B N 1
ATOM 1629 C CA . PRO B 1 60 ? 2.934 -2.902 1.699 1 69.62 60 PRO B CA 1
ATOM 1630 C C . PRO B 1 60 ? 3.098 -2.398 0.268 1 69.62 60 PRO B C 1
ATOM 1632 O O . PRO B 1 60 ? 4.059 -2.766 -0.414 1 69.62 60 PRO B O 1
ATOM 1635 N N . LYS B 1 61 ? 2.137 -1.991 -0.426 1 59.72 61 LYS B N 1
ATOM 1636 C CA . LYS B 1 61 ? 2.27 -1.317 -1.714 1 59.72 61 LYS B CA 1
ATOM 1637 C C . LYS B 1 61 ? 2.365 0.196 -1.535 1 59.72 61 LYS B C 1
ATOM 1639 O O . LYS B 1 61 ? 1.689 0.768 -0.677 1 59.72 61 LYS B O 1
ATOM 1644 N N . THR B 1 62 ? 3.572 0.557 -2.225 1 56.31 62 THR B N 1
ATOM 1645 C CA . THR B 1 62 ? 3.607 2.016 -2.256 1 56.31 62 THR B CA 1
ATOM 1646 C C . THR B 1 62 ? 2.324 2.574 -2.863 1 56.31 62 THR B C 1
ATOM 1648 O O . THR B 1 62 ? 1.837 2.062 -3.875 1 56.31 62 THR B O 1
ATOM 1651 N N . SER B 1 63 ? 1.513 3.078 -2.146 1 62.25 63 SER B N 1
ATOM 1652 C CA . SER B 1 63 ? 0.257 3.689 -2.572 1 62.25 63 SER B CA 1
ATOM 1653 C C . SER B 1 63 ? 0.356 5.211 -2.576 1 62.25 63 SER B C 1
ATOM 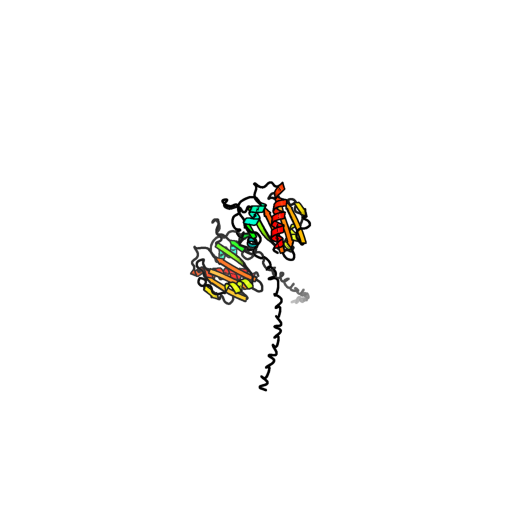1655 O O . SER B 1 63 ? 1.056 5.797 -1.746 1 62.25 63 SER B O 1
ATOM 1657 N N . THR B 1 64 ? -0.099 5.773 -3.717 1 73.56 64 THR B N 1
ATOM 1658 C CA . THR B 1 64 ? -0.113 7.227 -3.801 1 73.56 64 THR B CA 1
ATOM 1659 C C . THR B 1 64 ? -1.059 7.82 -2.762 1 73.56 64 THR B C 1
ATOM 1661 O O . THR B 1 64 ? -1.159 9.047 -2.631 1 73.56 64 THR B O 1
ATOM 1664 N N . ILE B 1 65 ? -1.652 6.965 -1.985 1 78.38 65 ILE B N 1
ATOM 1665 C CA . ILE B 1 65 ? -2.688 7.484 -1.098 1 78.38 65 ILE B CA 1
ATOM 1666 C C . ILE B 1 65 ? -2.084 7.801 0.268 1 78.38 65 ILE B C 1
ATOM 1668 O O . ILE B 1 65 ? -2.779 8.281 1.165 1 78.38 65 ILE B O 1
ATOM 1672 N N . MET B 1 66 ? -0.804 7.488 0.418 1 85.88 66 MET B N 1
ATOM 1673 C CA . MET B 1 66 ? -0.136 7.816 1.675 1 85.88 66 MET B CA 1
ATOM 1674 C C . MET B 1 66 ? 1.205 8.492 1.417 1 85.88 66 MET B C 1
ATOM 1676 O O . MET B 1 66 ? 1.945 8.094 0.517 1 85.88 66 MET B O 1
ATOM 1680 N N . CYS B 1 67 ? 1.498 9.484 2.197 1 92.81 67 CYS B N 1
ATOM 1681 C CA . CYS B 1 67 ? 2.744 10.234 2.088 1 92.81 67 CYS B CA 1
ATOM 1682 C C . CYS B 1 67 ? 3.348 10.492 3.463 1 92.81 67 CYS B C 1
ATOM 1684 O O . CYS B 1 67 ? 2.623 10.719 4.434 1 92.81 67 CYS B O 1
ATOM 1686 N N . GLY B 1 68 ? 4.625 10.328 3.533 1 93.62 68 GLY B N 1
ATOM 1687 C CA . GLY B 1 68 ? 5.375 10.742 4.707 1 93.62 68 GLY B CA 1
ATOM 1688 C C . GLY B 1 68 ? 6.418 11.797 4.406 1 93.62 68 GLY B C 1
ATOM 1689 O O . GLY B 1 68 ? 7.023 11.789 3.332 1 93.62 68 GLY B O 1
ATOM 1690 N N . TRP B 1 69 ? 6.555 12.75 5.289 1 96.44 69 TRP B N 1
ATOM 1691 C CA . TRP B 1 69 ? 7.621 13.742 5.258 1 96.44 69 TRP B CA 1
ATOM 1692 C C . TRP B 1 69 ? 8.562 13.578 6.445 1 96.44 69 TRP B C 1
ATOM 1694 O O . TRP B 1 69 ? 8.117 13.312 7.566 1 96.44 69 TRP B O 1
ATOM 1704 N N . ALA B 1 70 ? 9.773 13.742 6.172 1 94.31 70 ALA B N 1
ATOM 1705 C CA . ALA B 1 70 ? 10.797 13.57 7.203 1 94.31 70 ALA B CA 1
ATOM 1706 C C . ALA B 1 70 ? 11.516 14.883 7.492 1 94.31 70 ALA B C 1
ATOM 1708 O O . ALA B 1 70 ? 11.508 15.797 6.66 1 94.31 70 ALA B O 1
ATOM 1709 N N . LYS B 1 71 ? 11.992 14.914 8.703 1 93 71 LYS B N 1
ATOM 1710 C CA . LYS B 1 71 ? 12.898 16 9.062 1 93 71 LYS B CA 1
ATOM 1711 C C . LYS B 1 71 ? 14.18 15.953 8.234 1 93 71 LYS B C 1
ATOM 1713 O O . LYS B 1 71 ? 14.727 14.875 8 1 93 71 LYS B O 1
ATOM 1718 N N . THR B 1 72 ? 14.547 17.156 7.762 1 93.12 72 THR B N 1
ATOM 1719 C CA . THR B 1 72 ? 15.766 17.219 6.973 1 93.12 72 THR B CA 1
ATOM 1720 C C . THR B 1 72 ? 16.953 16.719 7.785 1 93.12 72 THR B C 1
ATOM 1722 O O . THR B 1 72 ? 17.141 17.109 8.938 1 93.12 72 THR B O 1
ATOM 1725 N N . GLY B 1 73 ? 17.672 15.797 7.227 1 87.44 73 GLY B N 1
ATOM 1726 C CA . GLY B 1 73 ? 18.891 15.305 7.867 1 87.44 73 GLY B CA 1
ATOM 1727 C C . GLY B 1 73 ? 18.641 14.102 8.758 1 87.44 73 GLY B C 1
ATOM 1728 O O . GLY B 1 73 ? 19.562 13.555 9.352 1 87.44 73 GLY B O 1
ATOM 1729 N N . VAL B 1 74 ? 17.438 13.781 8.992 1 79.5 74 VAL B N 1
ATOM 1730 C CA . VAL B 1 74 ? 17.094 12.625 9.812 1 79.5 74 VAL B CA 1
ATOM 1731 C C . VAL B 1 74 ? 16.594 11.484 8.922 1 79.5 74 VAL B C 1
ATOM 1733 O O . VAL B 1 74 ? 15.695 11.68 8.102 1 79.5 74 VAL B O 1
ATOM 1736 N N . VAL B 1 75 ? 17.188 10.359 8.914 1 72.12 75 VAL B N 1
ATOM 1737 C CA . VAL B 1 75 ? 16.859 9.242 8.039 1 72.12 75 VAL B CA 1
ATOM 1738 C C . VAL B 1 75 ? 15.789 8.367 8.672 1 72.12 75 VAL B C 1
ATOM 1740 O O . VAL B 1 75 ? 15.805 8.148 9.891 1 72.12 75 VAL B O 1
ATOM 1743 N N . GLY B 1 76 ? 14.859 7.918 7.957 1 67.5 76 GLY B N 1
ATOM 1744 C CA . GLY B 1 76 ? 14.047 6.746 8.25 1 67.5 76 GLY B CA 1
ATOM 1745 C C . GLY B 1 76 ? 12.656 7.094 8.75 1 67.5 76 GLY B C 1
ATOM 1746 O O . GLY B 1 76 ? 11.695 6.371 8.477 1 67.5 76 GLY B O 1
ATOM 1747 N N . GLU B 1 77 ? 12.453 8.211 9.547 1 79.44 77 GLU B N 1
ATOM 1748 C CA . GLU B 1 77 ? 11.141 8.336 10.172 1 79.44 77 GLU B CA 1
ATOM 1749 C C . GLU B 1 77 ? 10.406 9.578 9.664 1 79.44 77 GLU B C 1
ATOM 1751 O O . GLU B 1 77 ? 10.969 10.672 9.641 1 79.44 77 GLU B O 1
ATOM 1756 N N . SER B 1 78 ? 9.242 9.281 9.125 1 90.69 78 SER B N 1
ATOM 1757 C CA . SER B 1 78 ? 8.391 10.414 8.789 1 90.69 78 SER B CA 1
ATOM 1758 C C . SER B 1 78 ? 7.883 11.117 10.047 1 90.69 78 SER B C 1
ATOM 1760 O O . SER B 1 78 ? 7.477 10.461 11.008 1 90.69 78 SER B O 1
ATOM 1762 N N . VAL B 1 79 ? 7.906 12.453 10.031 1 95 79 VAL B N 1
ATOM 1763 C CA . VAL B 1 79 ? 7.398 13.211 11.172 1 95 79 VAL B CA 1
ATOM 1764 C C . VAL B 1 79 ? 5.961 13.656 10.898 1 95 79 VAL B C 1
ATOM 1766 O O . VAL B 1 79 ? 5.23 14.008 11.82 1 95 79 VAL B O 1
ATOM 1769 N N . VAL B 1 80 ? 5.613 13.68 9.633 1 96.81 80 VAL B N 1
ATOM 1770 C CA . VAL B 1 80 ? 4.227 13.867 9.227 1 96.81 80 VAL B CA 1
ATOM 1771 C C . VAL B 1 80 ? 3.805 12.734 8.297 1 96.81 80 VAL B C 1
ATOM 1773 O O . VAL B 1 80 ? 4.551 12.352 7.395 1 96.81 80 VAL B O 1
ATOM 1776 N N . VAL B 1 81 ? 2.676 12.203 8.555 1 95.19 81 VAL B N 1
ATOM 1777 C CA . VAL B 1 81 ? 2.072 11.211 7.672 1 95.19 81 VAL B CA 1
ATOM 1778 C C . VAL B 1 81 ? 0.671 11.664 7.266 1 95.19 81 VAL B C 1
ATOM 1780 O O . VAL B 1 81 ? -0.097 12.148 8.102 1 95.19 81 VAL B O 1
ATOM 1783 N N . LEU B 1 82 ? 0.406 11.602 6.031 1 95.31 82 LEU B N 1
ATOM 1784 C CA . LEU B 1 82 ? -0.914 11.891 5.477 1 95.31 82 LEU B CA 1
ATOM 1785 C C . LEU B 1 82 ? -1.416 10.719 4.637 1 95.31 82 LEU B C 1
ATOM 1787 O O . LEU B 1 82 ? -0.651 10.117 3.879 1 95.31 82 LEU B O 1
ATOM 1791 N N . ASN B 1 83 ? -2.68 10.438 4.805 1 90.44 83 ASN B N 1
ATOM 1792 C CA . ASN B 1 83 ? -3.273 9.375 4 1 90.44 83 ASN B CA 1
ATOM 1793 C C . ASN B 1 83 ? -4.672 9.75 3.518 1 90.44 83 ASN B C 1
ATOM 1795 O O . ASN B 1 83 ? -5.383 10.508 4.188 1 90.44 83 ASN B O 1
ATOM 1799 N N . PHE B 1 84 ? -5.023 9.227 2.361 1 86.81 84 PHE B N 1
ATOM 1800 C CA . PHE B 1 84 ? -6.398 9.242 1.873 1 86.81 84 PHE B CA 1
ATOM 1801 C C . PHE B 1 84 ? -7.094 7.918 2.164 1 86.81 84 PHE B C 1
ATOM 1803 O O . PHE B 1 84 ? -6.484 6.855 2.055 1 86.81 84 PHE B O 1
ATOM 1810 N N . THR B 1 85 ? -8.312 8.07 2.643 1 81.56 85 THR B N 1
ATOM 1811 C CA . THR B 1 85 ? -9.148 6.891 2.818 1 81.56 85 THR B CA 1
ATOM 1812 C C . THR B 1 85 ? -10.586 7.18 2.4 1 81.56 85 THR B C 1
ATOM 1814 O O . THR B 1 85 ? -10.852 8.133 1.666 1 81.56 85 THR B O 1
ATOM 1817 N N . THR B 1 86 ? -11.469 6.32 2.709 1 78.31 86 THR B N 1
ATOM 1818 C CA . THR B 1 86 ? -12.844 6.402 2.236 1 78.31 86 THR B CA 1
ATOM 1819 C C . THR B 1 86 ? -13.781 6.793 3.375 1 78.31 86 THR B C 1
ATOM 1821 O O . THR B 1 86 ? -13.453 6.617 4.547 1 78.31 86 THR B O 1
ATOM 1824 N N . PRO B 1 87 ? -14.961 7.285 2.992 1 84.56 87 PRO B N 1
ATOM 1825 C CA . PRO B 1 87 ? -15.961 7.582 4.02 1 84.56 87 PRO B CA 1
ATOM 1826 C C . PRO B 1 87 ? -16.344 6.348 4.832 1 84.56 87 PRO B C 1
ATOM 1828 O O . PRO B 1 87 ? -16.641 6.457 6.027 1 84.56 87 PRO B O 1
ATOM 1831 N N . ASP B 1 88 ? -16.266 5.191 4.223 1 73.38 88 ASP B N 1
ATOM 1832 C CA . ASP B 1 88 ? -16.562 3.975 4.969 1 73.38 88 ASP B CA 1
ATOM 1833 C C . ASP B 1 88 ? -15.547 3.756 6.086 1 73.38 88 ASP B C 1
ATOM 1835 O O . ASP B 1 88 ? -15.914 3.393 7.207 1 73.38 88 ASP B O 1
ATOM 1839 N N . TYR B 1 89 ? -14.344 3.967 5.805 1 73.94 89 TYR B N 1
ATOM 1840 C CA . TYR B 1 89 ? -13.297 3.865 6.809 1 73.94 89 TYR B CA 1
ATOM 1841 C C . TYR B 1 89 ? -13.508 4.883 7.922 1 73.94 89 TYR B C 1
ATOM 1843 O O . TYR B 1 89 ? -13.352 4.562 9.102 1 73.94 89 TYR B O 1
ATOM 1851 N N . PHE B 1 90 ? -13.875 6.082 7.605 1 88.12 90 PHE B N 1
ATOM 1852 C CA . PHE B 1 90 ? -14.117 7.184 8.523 1 88.12 90 PHE B CA 1
ATOM 1853 C C . PHE B 1 90 ? -15.172 6.801 9.562 1 88.12 90 PHE B C 1
ATOM 1855 O O . PHE B 1 90 ? -14.992 7.047 10.758 1 88.12 90 PHE B O 1
ATOM 1862 N N . GLU B 1 91 ? -16.203 6.121 9.086 1 87.69 91 GLU B N 1
ATOM 1863 C CA . GLU B 1 91 ? -17.281 5.711 9.977 1 87.69 91 GLU B CA 1
ATOM 1864 C C . GLU B 1 91 ? -16.844 4.527 10.844 1 87.69 91 GLU B C 1
ATOM 1866 O O . GLU B 1 91 ? -17.156 4.484 12.039 1 87.69 91 GLU B O 1
ATOM 1871 N N . LYS B 1 92 ? -16.125 3.643 10.266 1 74.38 92 LYS B N 1
ATOM 1872 C CA . LYS B 1 92 ? -15.672 2.459 10.992 1 74.38 92 LYS B CA 1
ATOM 1873 C C . LYS B 1 92 ? -14.727 2.842 12.125 1 74.38 92 LYS B C 1
ATOM 1875 O O . LYS B 1 92 ? -14.773 2.246 13.203 1 74.38 92 LYS B O 1
ATOM 1880 N N . GLU B 1 93 ? -13.867 3.799 11.867 1 76.88 93 GLU B N 1
ATOM 1881 C CA . GLU B 1 93 ? -12.875 4.219 12.852 1 76.88 93 GLU B CA 1
ATOM 1882 C C . GLU B 1 93 ? -13.539 4.867 14.062 1 76.88 93 GLU B C 1
ATOM 1884 O O . GLU B 1 93 ? -12.93 4.992 15.125 1 76.88 93 GLU B O 1
ATOM 1889 N N . ARG B 1 94 ? -14.734 5.23 13.891 1 82.44 94 ARG B N 1
ATOM 1890 C CA . ARG B 1 94 ? -15.438 5.887 14.984 1 82.44 94 ARG B CA 1
ATOM 1891 C C . ARG B 1 94 ? -15.969 4.867 15.984 1 82.44 94 ARG B C 1
ATOM 1893 O O . ARG B 1 94 ? -16.375 5.23 17.094 1 82.44 94 ARG B O 1
ATOM 1900 N N . ASP B 1 95 ? -15.914 3.65 15.516 1 78.56 95 ASP B N 1
ATOM 1901 C CA . ASP B 1 95 ? -16.344 2.633 16.469 1 78.56 95 ASP B CA 1
ATOM 1902 C C . ASP B 1 95 ? -15.5 2.674 17.734 1 78.56 95 ASP B C 1
ATOM 1904 O O . ASP B 1 95 ? -14.273 2.773 17.672 1 78.56 95 ASP B O 1
ATOM 1908 N N . PRO B 1 96 ? -16.25 2.615 18.812 1 75.69 96 PRO B N 1
ATOM 1909 C CA . PRO B 1 96 ? -15.516 2.688 20.078 1 75.69 96 PRO B CA 1
ATOM 1910 C C . PRO B 1 96 ? -14.453 1.594 20.203 1 75.69 96 PRO B C 1
ATOM 1912 O O . PRO B 1 96 ? -14.68 0.461 19.781 1 75.69 96 PRO B O 1
ATOM 1915 N N . HIS B 1 97 ? -13.344 1.994 20.641 1 75.69 97 HIS B N 1
ATOM 1916 C CA . HIS B 1 97 ? -12.211 1.125 20.969 1 75.69 97 HIS B CA 1
ATOM 1917 C C . HIS B 1 97 ? -11.633 1.459 22.328 1 75.69 97 HIS B C 1
ATOM 1919 O O . HIS B 1 97 ? -11.445 2.633 22.656 1 75.69 97 HIS B O 1
ATOM 1925 N N . PRO B 1 98 ? -11.383 0.492 23.156 1 75.5 98 PRO B N 1
ATOM 1926 C CA . PRO B 1 98 ? -10.945 0.755 24.531 1 75.5 98 PRO B CA 1
ATOM 1927 C C . PRO B 1 98 ? -9.648 1.559 24.594 1 75.5 98 PRO B C 1
ATOM 1929 O O . PRO B 1 98 ? -9.391 2.246 25.578 1 75.5 98 PRO B O 1
ATOM 1932 N N . ARG B 1 99 ? -8.898 1.521 23.688 1 78.06 99 ARG B N 1
ATOM 1933 C CA . ARG B 1 99 ? -7.586 2.15 23.766 1 78.06 99 ARG B CA 1
ATOM 1934 C C . ARG B 1 99 ? -7.52 3.4 22.906 1 78.06 99 ARG B C 1
ATOM 1936 O O . ARG B 1 99 ? -6.441 3.949 22.672 1 78.06 99 ARG B O 1
ATOM 1943 N N . ILE B 1 100 ? -8.719 3.764 22.359 1 79.62 100 ILE B N 1
ATOM 1944 C CA . ILE B 1 100 ? -8.758 4.902 21.453 1 79.62 100 ILE B CA 1
ATOM 1945 C C . ILE B 1 100 ? -9.82 5.895 21.922 1 79.62 100 ILE B C 1
ATOM 1947 O O . ILE B 1 100 ? -10.938 5.496 22.281 1 79.62 100 ILE B O 1
ATOM 1951 N N . THR B 1 101 ? -9.406 7.16 22.125 1 88.88 101 THR B N 1
ATOM 1952 C CA . THR B 1 101 ? -10.344 8.242 22.391 1 88.88 101 THR B CA 1
ATOM 1953 C C . THR B 1 101 ? -10.609 9.062 21.141 1 88.88 101 THR B C 1
ATOM 1955 O O . THR B 1 101 ? -9.68 9.414 20.406 1 88.88 101 THR B O 1
ATOM 1958 N N . MET B 1 102 ? -11.828 9.305 20.938 1 92.06 102 MET B N 1
ATOM 1959 C CA . MET B 1 102 ? -12.242 10.125 19.797 1 92.06 102 MET B CA 1
ATOM 1960 C C . MET B 1 102 ? -12.727 11.492 20.266 1 92.06 102 MET B C 1
ATOM 1962 O O . MET B 1 102 ? -13.5 11.586 21.219 1 92.06 102 MET B O 1
ATOM 1966 N N . THR B 1 103 ? -12.219 12.562 19.719 1 93.81 103 THR B N 1
ATOM 1967 C CA . THR B 1 103 ? -12.625 13.938 20 1 93.81 103 THR B CA 1
ATOM 1968 C C . THR B 1 103 ? -13.102 14.633 18.719 1 93.81 103 THR B C 1
ATOM 1970 O O . THR B 1 103 ? -12.336 14.773 17.766 1 93.81 103 THR B O 1
ATOM 1973 N N . PRO B 1 104 ? -14.336 15.07 18.75 1 94.75 104 PRO B N 1
ATOM 1974 C CA . PRO B 1 104 ? -14.805 15.781 17.562 1 94.75 104 PRO B CA 1
ATOM 1975 C C . PRO B 1 104 ? -14 17.047 17.281 1 94.75 104 PRO B C 1
ATOM 1977 O O . PRO B 1 104 ? -13.523 17.703 18.203 1 94.75 104 PRO B O 1
ATOM 1980 N N . ALA B 1 105 ? -13.766 17.297 16.047 1 94.88 105 ALA B N 1
ATOM 1981 C CA . ALA B 1 105 ? -13.141 18.547 15.586 1 94.88 105 ALA B CA 1
ATOM 1982 C C . ALA B 1 105 ? -14.117 19.375 14.742 1 94.88 105 ALA B C 1
ATOM 1984 O O . ALA B 1 105 ? -14.078 19.328 13.516 1 94.88 105 ALA B O 1
ATOM 1985 N N . PRO B 1 106 ? -14.922 20.156 15.352 1 91.62 106 PRO B N 1
ATOM 1986 C CA . PRO B 1 106 ? -15.945 20.891 14.609 1 91.62 106 PRO B CA 1
ATOM 1987 C C . PRO B 1 106 ? -15.359 21.969 13.688 1 91.62 106 PRO B C 1
ATOM 1989 O O . PRO B 1 106 ? -14.25 22.438 13.922 1 91.62 106 PRO B O 1
ATOM 1992 N N . SER B 1 107 ? -15.984 22.25 12.609 1 88.69 107 SER B N 1
ATOM 1993 C CA . SER B 1 107 ? -15.727 23.359 11.688 1 88.69 107 SER B CA 1
ATOM 1994 C C . SER B 1 107 ? -14.578 23.031 10.742 1 88.69 107 SER B C 1
ATOM 1996 O O . SER B 1 107 ? -13.891 23.938 10.266 1 88.69 107 SER B O 1
ATOM 1998 N N . ILE B 1 108 ? -14.211 21.781 10.672 1 90.94 108 ILE B N 1
ATOM 1999 C CA . ILE B 1 108 ? -13.203 21.328 9.727 1 90.94 108 ILE B CA 1
ATOM 2000 C C . ILE B 1 108 ? -13.82 20.359 8.727 1 90.94 108 ILE B C 1
ATOM 2002 O O . ILE B 1 108 ? -14.32 19.297 9.109 1 90.94 108 ILE B O 1
ATOM 2006 N N . GLY B 1 109 ? -13.812 20.781 7.477 1 92 109 GLY B N 1
ATOM 2007 C CA . GLY B 1 109 ? -14.406 19.891 6.484 1 92 109 GLY B CA 1
ATOM 2008 C C . GLY B 1 109 ? -15.898 19.688 6.688 1 92 109 GLY B C 1
ATOM 2009 O O . GLY B 1 109 ? -16.578 20.531 7.281 1 92 109 GLY B O 1
ATOM 2010 N N . ASP B 1 110 ? -16.5 18.594 6.105 1 95 110 ASP B N 1
ATOM 2011 C CA . ASP B 1 110 ? -17.891 18.203 6.324 1 95 110 ASP B CA 1
ATOM 2012 C C . ASP B 1 110 ? -18.078 17.578 7.707 1 95 110 ASP B C 1
ATOM 2014 O O . ASP B 1 110 ? -19.141 17.719 8.32 1 95 110 ASP B O 1
ATOM 2018 N N . ASP B 1 111 ? -17.094 16.859 8.086 1 96.19 111 ASP B N 1
ATOM 2019 C CA . ASP B 1 111 ? -16.969 16.266 9.414 1 96.19 111 ASP B CA 1
ATOM 2020 C C . ASP B 1 111 ? -15.516 15.969 9.766 1 96.19 111 ASP B C 1
ATOM 2022 O O . ASP B 1 111 ? -14.695 15.75 8.875 1 96.19 111 ASP B O 1
ATOM 2026 N N . ALA B 1 112 ? -15.203 15.969 11.07 1 97.56 112 ALA B N 1
ATOM 2027 C CA . ALA B 1 112 ? -13.82 15.703 11.453 1 97.56 112 ALA B CA 1
ATOM 2028 C C . ALA B 1 112 ? -13.727 15.273 12.914 1 97.56 112 ALA B C 1
ATOM 2030 O O . ALA B 1 112 ? -14.562 15.656 13.734 1 97.56 112 ALA B O 1
ATOM 2031 N N . TYR B 1 113 ? -12.68 14.453 13.188 1 96.56 113 TYR B N 1
ATOM 2032 C CA . TYR B 1 113 ? -12.391 14.078 14.562 1 96.56 113 TYR B CA 1
ATOM 2033 C C . TYR B 1 113 ? -10.906 13.758 14.742 1 96.56 113 TYR B C 1
ATOM 2035 O O . TYR B 1 113 ? -10.211 13.461 13.773 1 96.56 113 TYR B O 1
ATOM 2043 N N . PHE B 1 114 ? -10.477 13.891 16 1 95.56 114 PHE B N 1
ATOM 2044 C CA . PHE B 1 114 ? -9.172 13.391 16.422 1 95.56 114 PHE B CA 1
ATOM 2045 C C . PHE B 1 114 ? -9.289 11.992 17.016 1 95.56 114 PHE B C 1
ATOM 2047 O O . PHE B 1 114 ? -10.242 11.695 17.734 1 95.56 114 PHE B O 1
ATOM 2054 N N . ILE B 1 115 ? -8.336 11.141 16.641 1 92.19 115 ILE B N 1
ATOM 2055 C CA . ILE B 1 115 ? -8.109 9.898 17.359 1 92.19 115 ILE B CA 1
ATOM 2056 C C . ILE B 1 115 ? -6.844 10.023 18.219 1 92.19 115 ILE B C 1
ATOM 2058 O O . ILE B 1 115 ? -5.812 10.5 17.734 1 92.19 115 ILE B O 1
ATOM 2062 N N . THR B 1 116 ? -7.031 9.727 19.516 1 88.94 116 THR B N 1
ATOM 2063 C CA . THR B 1 116 ? -5.887 9.695 20.422 1 88.94 116 THR B CA 1
ATOM 2064 C C . THR B 1 116 ? -5.617 8.273 20.906 1 88.94 116 THR B C 1
ATOM 2066 O O . THR B 1 116 ? -6.531 7.582 21.359 1 88.94 116 THR B O 1
ATOM 2069 N N . SER B 1 117 ? -4.414 7.855 20.688 1 82.62 117 SER B N 1
ATOM 2070 C CA . SER B 1 117 ? -3.951 6.551 21.141 1 82.62 117 SER B CA 1
ATOM 2071 C C . SER B 1 117 ? -2.58 6.652 21.797 1 82.62 117 SER B C 1
ATOM 2073 O O . SER B 1 117 ? -2.074 7.754 22.031 1 82.62 117 SER B O 1
ATOM 2075 N N . GLN B 1 118 ? -2.025 5.488 22.188 1 77.94 118 GLN B N 1
ATOM 2076 C CA . GLN B 1 118 ? -0.692 5.449 22.766 1 77.94 118 GLN B CA 1
ATOM 2077 C C . GLN B 1 118 ? 0.358 5.961 21.797 1 77.94 118 GLN B C 1
ATOM 2079 O O . GLN B 1 118 ? 1.464 6.332 22.188 1 77.94 118 GLN B O 1
ATOM 2084 N N . PHE B 1 119 ? 0.018 6.066 20.469 1 75.81 119 PHE B N 1
ATOM 2085 C CA . PHE B 1 119 ? 0.971 6.465 19.438 1 75.81 119 PHE B CA 1
ATOM 2086 C C . PHE B 1 119 ? 0.839 7.949 19.125 1 75.81 119 PHE B C 1
ATOM 2088 O O . PHE B 1 119 ? 1.572 8.477 18.281 1 75.81 119 PHE B O 1
ATOM 2095 N N . GLY B 1 120 ? -0.09 8.602 19.812 1 86.06 120 GLY B N 1
ATOM 2096 C CA . GLY B 1 120 ? -0.302 10.016 19.578 1 86.06 120 GLY B CA 1
ATOM 2097 C C . GLY B 1 120 ? -1.685 10.328 19.031 1 86.06 120 GLY B C 1
ATOM 2098 O O . GLY B 1 120 ? -2.643 9.602 19.312 1 86.06 120 GLY B O 1
ATOM 2099 N N . THR B 1 121 ? -1.766 11.492 18.406 1 93.62 121 THR B N 1
ATOM 2100 C CA . THR B 1 121 ? -3.047 11.945 17.859 1 93.62 121 THR B CA 1
ATOM 2101 C C . THR B 1 121 ? -3.027 11.938 16.344 1 93.62 121 THR B C 1
ATOM 2103 O O . THR B 1 121 ? -1.96 11.977 15.727 1 93.62 121 THR B O 1
ATOM 2106 N N . SER B 1 122 ? -4.168 11.688 15.758 1 94.31 122 SER B N 1
ATOM 2107 C CA . SER B 1 122 ? -4.398 11.82 14.32 1 94.31 122 SER B CA 1
ATOM 2108 C C . SER B 1 122 ? -5.715 12.531 14.039 1 94.31 122 SER B C 1
ATOM 2110 O O . SER B 1 122 ? -6.707 12.32 14.742 1 94.31 122 SER B O 1
ATOM 2112 N N . LEU B 1 123 ? -5.688 13.352 13.07 1 97 123 LEU B N 1
ATOM 2113 C CA . LEU B 1 123 ? -6.887 14.055 12.617 1 97 123 LEU B CA 1
ATOM 2114 C C . LEU B 1 123 ? -7.449 13.406 11.359 1 97 123 LEU B C 1
ATOM 2116 O O . LEU B 1 123 ? -6.711 13.156 10.398 1 97 123 LEU B O 1
ATOM 2120 N N . PHE B 1 124 ? -8.719 13.133 11.383 1 96.31 124 PHE B N 1
ATOM 2121 C CA . PHE B 1 124 ? -9.438 12.695 10.195 1 96.31 124 PHE B CA 1
ATOM 2122 C C . PHE B 1 124 ? -10.469 13.742 9.773 1 96.31 124 PHE B C 1
ATOM 2124 O O . PHE B 1 124 ? -11.227 14.242 10.602 1 96.31 124 PHE B O 1
ATOM 2131 N N . ILE B 1 125 ? -10.453 14.055 8.508 1 96.81 125 ILE B N 1
ATOM 2132 C CA . ILE B 1 125 ? -11.352 15.039 7.926 1 96.81 125 ILE B CA 1
ATOM 2133 C C . ILE B 1 125 ? -12.133 14.414 6.77 1 96.81 125 ILE B C 1
ATOM 2135 O O . ILE B 1 125 ? -11.539 13.891 5.824 1 96.81 125 ILE B O 1
ATOM 2139 N N . LYS B 1 126 ? -13.391 14.438 6.867 1 94.44 126 LYS B N 1
ATOM 2140 C CA . LYS B 1 126 ? -14.25 14.039 5.758 1 94.44 126 LYS B CA 1
ATOM 2141 C C . LYS B 1 126 ? -14.578 15.227 4.863 1 94.44 126 LYS B C 1
ATOM 2143 O O . LYS B 1 126 ? -14.984 16.281 5.352 1 94.44 126 LYS B O 1
ATOM 2148 N N . LYS B 1 127 ? -14.266 15.094 3.646 1 90.88 127 LYS B N 1
ATOM 2149 C CA . LYS B 1 127 ? -14.609 16.078 2.619 1 90.88 127 LYS B CA 1
ATOM 2150 C C . LYS B 1 127 ? -15.18 15.391 1.378 1 90.88 127 LYS B C 1
ATOM 2152 O O . LYS B 1 127 ? -14.445 14.734 0.631 1 90.88 127 LYS B O 1
ATOM 2157 N N . LYS B 1 128 ? -16.531 15.57 1.167 1 86.56 128 LYS B N 1
ATOM 2158 C CA . LYS B 1 128 ? -17.219 14.906 0.067 1 86.56 128 LYS B CA 1
ATOM 2159 C C . LYS B 1 128 ? -17 13.391 0.117 1 86.56 128 LYS B C 1
ATOM 2161 O O . LYS B 1 128 ? -17.297 12.75 1.124 1 86.56 128 LYS B O 1
ATOM 2166 N N . ASP B 1 129 ? -16.375 12.828 -0.946 1 84.38 129 ASP B N 1
ATOM 2167 C CA . ASP B 1 129 ? -16.25 11.375 -1.018 1 84.38 129 ASP B CA 1
ATOM 2168 C C . ASP B 1 129 ? -14.836 10.93 -0.635 1 84.38 129 ASP B C 1
ATOM 2170 O O . ASP B 1 129 ? -14.422 9.812 -0.963 1 84.38 129 ASP B O 1
ATOM 2174 N N . THR B 1 130 ? -14.117 11.805 0.097 1 86.5 130 THR B N 1
ATOM 2175 C CA . THR B 1 130 ? -12.742 11.523 0.491 1 86.5 130 THR B CA 1
ATOM 2176 C C . THR B 1 130 ? -12.531 11.828 1.97 1 86.5 130 THR B C 1
ATOM 2178 O O . THR B 1 130 ? -13.234 12.656 2.547 1 86.5 130 THR B O 1
ATOM 2181 N N . VAL B 1 131 ? -11.625 11.055 2.584 1 90.75 131 VAL B N 1
ATOM 2182 C CA . VAL B 1 131 ? -11.188 11.305 3.951 1 90.75 131 VAL B CA 1
ATOM 2183 C C . VAL B 1 131 ? -9.672 11.523 3.977 1 90.75 131 VAL B C 1
ATOM 2185 O O . VAL B 1 131 ? -8.922 10.766 3.357 1 90.75 131 VAL B O 1
ATOM 2188 N N . ILE B 1 132 ? -9.289 12.562 4.633 1 94.5 132 ILE B N 1
ATOM 2189 C CA . ILE B 1 132 ? -7.875 12.82 4.871 1 94.5 132 ILE B CA 1
ATOM 2190 C C . ILE B 1 132 ? -7.523 12.477 6.316 1 94.5 132 ILE B C 1
ATOM 2192 O O . ILE B 1 132 ? -8.227 12.883 7.25 1 94.5 132 ILE B O 1
ATOM 2196 N N . GLY B 1 133 ? -6.527 11.68 6.504 1 94.88 133 GLY B N 1
ATOM 2197 C CA . GLY B 1 133 ? -5.871 11.508 7.789 1 94.88 133 GLY B CA 1
ATOM 2198 C C . GLY B 1 133 ? -4.527 12.203 7.871 1 94.88 133 GLY B C 1
ATOM 2199 O O . GLY B 1 133 ? -3.727 12.141 6.938 1 94.88 133 GLY B O 1
ATOM 2200 N N . VAL B 1 134 ? -4.32 12.93 8.922 1 96.94 134 VAL B N 1
ATOM 2201 C CA . VAL B 1 134 ? -3.045 13.609 9.148 1 96.94 134 VAL B CA 1
ATOM 2202 C C . VAL B 1 134 ? -2.543 13.305 10.562 1 96.94 134 VAL B C 1
ATOM 2204 O O . VAL B 1 134 ? -3.307 13.383 11.531 1 96.94 134 VAL B O 1
ATOM 2207 N N . ALA B 1 135 ? -1.296 12.922 10.688 1 96.38 135 ALA B N 1
ATOM 2208 C CA . ALA B 1 135 ? -0.69 12.664 11.992 1 96.38 135 ALA B CA 1
ATOM 2209 C C . ALA B 1 135 ? 0.735 13.203 12.055 1 96.38 135 ALA B C 1
ATOM 2211 O O . ALA B 1 135 ? 1.474 13.133 11.07 1 96.38 135 ALA B O 1
ATOM 2212 N N . ILE B 1 136 ? 1.054 13.773 13.125 1 96.31 136 ILE B N 1
ATOM 2213 C CA . ILE B 1 136 ? 2.422 14.172 13.438 1 96.31 136 ILE B CA 1
ATOM 2214 C C . ILE B 1 136 ? 3.047 13.172 14.398 1 96.31 136 ILE B C 1
ATOM 2216 O O . ILE B 1 136 ? 2.459 12.844 15.438 1 96.31 136 ILE B O 1
ATOM 2220 N N . ARG B 1 137 ? 4.215 12.633 14.023 1 91.44 137 ARG B N 1
ATOM 2221 C CA . ARG B 1 137 ? 4.879 11.594 14.797 1 91.44 137 ARG B CA 1
ATOM 2222 C C . ARG B 1 137 ? 6.23 12.078 15.312 1 91.44 137 ARG B C 1
ATOM 2224 O O . ARG B 1 137 ? 7.129 11.266 15.562 1 91.44 137 ARG B O 1
ATOM 2231 N N . ASP B 1 138 ? 6.387 13.32 15.422 1 87.06 138 ASP B N 1
ATOM 2232 C CA . ASP B 1 138 ? 7.609 13.875 15.992 1 87.06 138 ASP B CA 1
ATOM 2233 C C . ASP B 1 138 ? 7.523 13.938 17.516 1 87.06 138 ASP B C 1
ATOM 2235 O O . ASP B 1 138 ? 6.785 14.758 18.062 1 87.06 138 ASP B O 1
ATOM 2239 N N . LYS B 1 139 ? 8.367 13.148 18.141 1 81.56 139 LYS B N 1
ATOM 2240 C CA . LYS B 1 139 ? 8.305 13.016 19.594 1 81.56 139 LYS B CA 1
ATOM 2241 C C . LYS B 1 139 ? 8.828 14.273 20.281 1 81.56 139 LYS B C 1
ATOM 2243 O O . LYS B 1 139 ? 8.625 14.461 21.484 1 81.56 139 LYS B O 1
ATOM 2248 N N . THR B 1 140 ? 9.477 15.094 19.531 1 86.38 140 THR B N 1
ATOM 2249 C CA . THR B 1 140 ? 10.016 16.312 20.141 1 86.38 140 THR B CA 1
ATOM 2250 C C . THR B 1 140 ? 8.938 17.391 20.234 1 86.38 140 THR B C 1
ATOM 2252 O O . THR B 1 140 ? 9.117 18.391 20.938 1 86.38 140 THR B O 1
ATOM 2255 N N . ILE B 1 141 ? 7.867 17.25 19.609 1 87.56 141 ILE B N 1
ATOM 2256 C CA . ILE B 1 141 ? 6.738 18.172 19.688 1 87.56 141 ILE B CA 1
ATOM 2257 C C . ILE B 1 141 ? 5.848 17.781 20.875 1 87.56 141 ILE B C 1
ATOM 2259 O O . ILE B 1 141 ? 5.387 16.641 20.969 1 87.56 141 ILE B O 1
ATOM 2263 N N . PRO B 1 142 ? 5.586 18.734 21.75 1 87.88 142 PRO B N 1
ATOM 2264 C CA . PRO B 1 142 ? 4.723 18.438 22.891 1 87.88 142 PRO B CA 1
ATOM 2265 C C . PRO B 1 142 ? 3.33 17.969 22.484 1 87.88 142 PRO B C 1
ATOM 2267 O O . PRO B 1 142 ? 2.762 18.484 21.516 1 87.88 142 PRO B O 1
ATOM 2270 N N . SER B 1 143 ? 2.852 16.984 23.25 1 84.25 143 SER B N 1
ATOM 2271 C CA . SER B 1 143 ? 1.56 16.375 22.938 1 84.25 143 SER B CA 1
ATOM 2272 C C . SER B 1 143 ? 0.457 17.422 22.891 1 84.25 143 SER B C 1
ATOM 2274 O O . SER B 1 143 ? -0.462 17.328 22.078 1 84.25 143 SER B O 1
ATOM 2276 N N . ALA B 1 144 ? 0.631 18.484 23.672 1 85.5 144 ALA B N 1
ATOM 2277 C CA . ALA B 1 144 ? -0.387 19.516 23.781 1 85.5 144 ALA B CA 1
ATOM 2278 C C . ALA B 1 144 ? -0.479 20.344 22.5 1 85.5 144 ALA B C 1
ATOM 2280 O O . ALA B 1 144 ? -1.488 21 22.25 1 85.5 144 ALA B O 1
ATOM 2281 N N . GLU B 1 145 ? 0.56 20.297 21.719 1 93.06 145 GLU B N 1
ATOM 2282 C CA . GLU B 1 145 ? 0.61 21.109 20.516 1 93.06 145 GLU B CA 1
ATOM 2283 C C . GLU B 1 145 ? 0.209 20.297 19.281 1 93.06 145 GLU B C 1
ATOM 2285 O O . GLU B 1 145 ? -0.062 20.859 18.219 1 93.06 145 GLU B O 1
ATOM 2290 N N . LEU B 1 146 ? 0.225 19.031 19.406 1 93.62 146 LEU B N 1
ATOM 2291 C CA . LEU B 1 146 ? 0.06 18.141 18.25 1 93.62 146 LEU B CA 1
ATOM 2292 C C . LEU B 1 146 ? -1.288 18.375 17.578 1 93.62 146 LEU B C 1
ATOM 2294 O O . LEU B 1 146 ? -1.355 18.531 16.359 1 93.62 146 LEU B O 1
ATOM 2298 N N . MET B 1 147 ? -2.318 18.484 18.406 1 94.06 147 MET B N 1
ATOM 2299 C CA . MET B 1 147 ? -3.658 18.609 17.844 1 94.06 147 MET B CA 1
ATOM 2300 C C . MET B 1 147 ? -3.799 19.906 17.047 1 94.06 147 MET B C 1
ATOM 2302 O O . MET B 1 147 ? -4.355 19.891 15.945 1 94.06 147 MET B O 1
ATOM 2306 N N . GLU B 1 148 ? -3.33 20.969 17.625 1 95.5 148 GLU B N 1
ATOM 2307 C CA . GLU B 1 148 ? -3.422 22.25 16.922 1 95.5 148 GLU B CA 1
ATOM 2308 C C . GLU B 1 148 ? -2.625 22.234 15.625 1 95.5 148 GLU B C 1
ATOM 2310 O O . GLU B 1 148 ? -3.076 22.75 14.609 1 95.5 148 GLU B O 1
ATOM 2315 N N . LYS B 1 149 ? -1.441 21.641 15.656 1 97.5 149 LYS B N 1
ATOM 2316 C CA . LYS B 1 149 ? -0.601 21.578 14.469 1 97.5 149 LYS B CA 1
ATOM 2317 C C . LYS B 1 149 ? -1.195 20.625 13.43 1 97.5 149 LYS B C 1
ATOM 2319 O O . LYS B 1 149 ? -1.148 20.906 12.227 1 97.5 149 LYS B O 1
ATOM 2324 N N . GLU B 1 150 ? -1.753 19.516 13.836 1 97.81 150 GLU B N 1
ATOM 2325 C CA . GLU B 1 150 ? -2.455 18.609 12.93 1 97.81 150 GLU B CA 1
ATOM 2326 C C . GLU B 1 150 ? -3.66 19.297 12.297 1 97.81 150 GLU B C 1
ATOM 2328 O O . GLU B 1 150 ? -3.93 19.125 11.102 1 97.81 150 GLU B O 1
ATOM 2333 N N . LYS B 1 151 ? -4.348 20.125 13.125 1 97.31 151 LYS B N 1
ATOM 2334 C CA . LYS B 1 151 ? -5.469 20.891 12.586 1 97.31 151 LYS B CA 1
ATOM 2335 C C . LYS B 1 151 ? -5.004 21.859 11.508 1 97.31 151 LYS B C 1
ATOM 2337 O O . LYS B 1 151 ? -5.637 21.969 10.453 1 97.31 151 LYS B O 1
ATOM 2342 N N . ALA B 1 152 ? -3.951 22.516 11.734 1 97.38 152 ALA B N 1
ATOM 2343 C CA . ALA B 1 152 ? -3.428 23.469 10.766 1 97.38 152 ALA B CA 1
ATOM 2344 C C . ALA B 1 152 ? -3.066 22.781 9.453 1 97.38 152 ALA B C 1
ATOM 2346 O O . ALA B 1 152 ? -3.422 23.266 8.367 1 97.38 152 ALA B O 1
ATOM 2347 N N . LEU B 1 153 ? -2.375 21.625 9.547 1 97.75 153 LEU B N 1
ATOM 2348 C CA . LEU B 1 153 ? -2.002 20.875 8.352 1 97.75 153 LEU B CA 1
ATOM 2349 C C . LEU B 1 153 ? -3.236 20.312 7.656 1 97.75 153 LEU B C 1
ATOM 2351 O O . LEU B 1 153 ? -3.342 20.359 6.43 1 97.75 153 LEU B O 1
ATOM 2355 N N . GLY B 1 154 ? -4.105 19.734 8.43 1 96.75 154 GLY B N 1
ATOM 2356 C CA . GLY B 1 154 ? -5.324 19.156 7.887 1 96.75 154 GLY B CA 1
ATOM 2357 C C . GLY B 1 154 ? -6.176 20.156 7.129 1 96.75 154 GLY B C 1
ATOM 2358 O O . GLY B 1 154 ? -6.723 19.844 6.07 1 96.75 154 GLY B O 1
ATOM 2359 N N . LEU B 1 155 ? -6.305 21.375 7.707 1 95.31 155 LEU B N 1
ATOM 2360 C CA . LEU B 1 155 ? -7.09 22.422 7.055 1 95.31 155 LEU B CA 1
ATOM 2361 C C . LEU B 1 155 ? -6.48 22.797 5.707 1 95.31 155 LEU B C 1
ATOM 2363 O O . LEU B 1 155 ? -7.203 22.969 4.723 1 95.31 155 LEU B O 1
ATOM 2367 N N . LYS B 1 156 ? -5.234 22.875 5.699 1 94.5 156 LYS B N 1
ATOM 2368 C CA . LYS B 1 156 ? -4.551 23.172 4.441 1 94.5 156 LYS B CA 1
ATOM 2369 C C . LYS B 1 156 ? -4.773 22.062 3.422 1 94.5 156 LYS B C 1
ATOM 2371 O O . LYS B 1 156 ? -5.086 22.328 2.26 1 94.5 156 LYS B O 1
ATOM 2376 N N . ALA B 1 157 ? -4.613 20.828 3.832 1 94.25 157 ALA B N 1
ATOM 2377 C CA . ALA B 1 157 ? -4.805 19.688 2.943 1 94.25 157 ALA B CA 1
ATOM 2378 C C . ALA B 1 157 ? -6.238 19.641 2.424 1 94.25 157 ALA B C 1
ATOM 2380 O O . ALA B 1 157 ? -6.465 19.438 1.228 1 94.25 157 ALA B O 1
ATOM 2381 N N . ALA B 1 158 ? -7.176 19.844 3.301 1 91.81 158 ALA B N 1
ATOM 2382 C CA . ALA B 1 158 ? -8.594 19.734 2.951 1 91.81 158 ALA B CA 1
ATOM 2383 C C . ALA B 1 158 ? -8.992 20.828 1.957 1 91.81 158 ALA B C 1
ATOM 2385 O O . ALA B 1 158 ? -9.906 20.625 1.147 1 91.81 158 ALA B O 1
ATOM 2386 N N . SER B 1 159 ? -8.297 21.891 2.041 1 90.75 159 SER B N 1
ATOM 2387 C CA . SER B 1 159 ? -8.633 23.016 1.17 1 90.75 159 SER B CA 1
ATOM 2388 C C . SER B 1 159 ? -8.297 22.719 -0.284 1 90.75 159 SER B C 1
ATOM 2390 O O . SER B 1 159 ? -8.75 23.406 -1.194 1 90.75 159 SER B O 1
ATOM 2392 N N . ARG B 1 160 ? -7.566 21.641 -0.429 1 88.31 160 ARG B N 1
ATOM 2393 C CA . ARG B 1 160 ? -7.121 21.312 -1.779 1 88.31 160 ARG B CA 1
ATOM 2394 C C . ARG B 1 160 ? -7.938 20.172 -2.365 1 88.31 160 ARG B C 1
ATOM 2396 O O . ARG B 1 160 ? -7.641 19.688 -3.457 1 88.31 160 ARG B O 1
ATOM 2403 N N . LEU B 1 161 ? -8.789 19.641 -1.557 1 80 161 LEU B N 1
ATOM 2404 C CA . LEU B 1 161 ? -9.688 18.594 -2.02 1 80 161 LEU B CA 1
ATOM 2405 C C . LEU B 1 161 ? -10.992 19.188 -2.547 1 80 161 LEU B C 1
ATOM 2407 O O . LEU B 1 161 ? -11.422 20.25 -2.09 1 80 161 LEU B O 1
#

Foldseek 3Di:
DPPDPPPPPPPPDPPPPDPPPPDPDDDDDPDPCPDPQVPDAQVRVCVVVVHRGDRDDDDDDPDPQKDFDDDPPDPDDGQKMKGKDFVVVVVVVPPDDPFWDWAWDPPAAPGKIWIQGPQAIWIWHDHVGMIMIMFGRDPVDDNVCGVVVNSVVSNVVNVVD/DPPPPPDPPPPPPDPDPDDPPPDPPPDPDPDPCPDPQVPDAQVRVCVVVVHRGDRDDDDDDPDPQKDFDDDPPDPDDGQKMKGKDFVVVVVVVPPDDPFWDWAWDPPAAPGKIWIQGPQAIWIWHDHVGMIMIMFGRDPVDDSVCGVVVNSVVSNVVNVVD

pLDDT: mean 79.15, std 20.41, range [29.53, 98.44]

Solvent-accessible surface area (backbone atoms only — not comparable to full-atom values): 18871 Å² total; per-residue (Å²): 136,86,77,74,84,80,78,78,79,79,80,77,80,78,79,77,80,76,78,76,75,77,73,83,76,83,84,76,83,75,60,83,70,62,45,37,52,72,55,58,52,37,67,60,52,18,67,70,71,73,46,65,45,34,74,56,40,65,36,52,40,75,31,52,34,20,15,26,26,24,43,57,94,50,84,90,54,49,32,36,40,35,33,58,51,41,56,68,53,58,58,57,68,64,50,89,43,97,70,47,48,78,42,80,36,84,92,37,72,82,39,33,31,34,42,38,42,96,85,41,52,32,37,38,32,33,46,90,83,33,21,42,36,31,32,57,60,46,83,86,54,56,75,88,50,45,61,60,46,34,48,54,52,44,52,55,38,53,70,56,92,140,84,78,72,79,81,78,82,78,80,80,74,80,78,82,78,79,76,79,79,77,76,72,78,77,75,72,76,82,69,61,83,70,63,45,38,50,72,55,60,52,36,67,61,51,18,67,69,71,73,46,65,44,35,77,57,40,65,33,53,40,74,31,52,34,20,14,26,27,2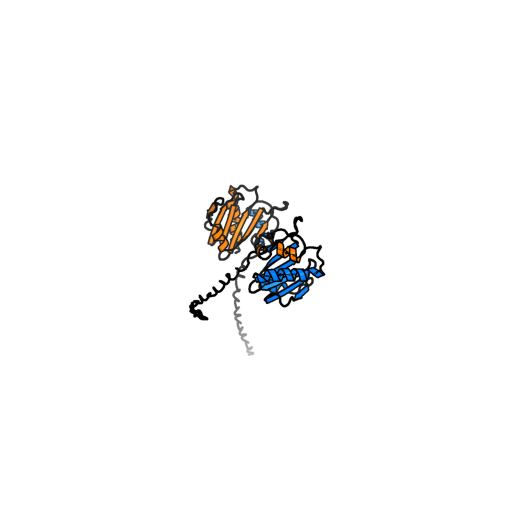4,43,58,92,50,83,92,53,51,33,34,40,34,32,58,50,42,57,67,54,60,57,58,68,63,51,88,43,97,70,49,47,78,43,80,36,84,94,36,72,82,40,33,31,33,42,37,41,98,84,40,54,33,35,38,33,33,46,91,84,34,21,43,36,29,31,57,61,46,85,86,53,56,76,87,49,45,61,61,47,33,48,55,52,42,53,55,38,54,69,60,96

Sequence (322 aa):
MHTKPVFTLLAGTLLLQGCRSSAPTTAPVQSPVTDACAVLTPSEISTVLGIPIDPGQHIPKTSTIMCGWAKTGVVGESVVVLNFTTPDYFEKERDPHPRITMTPAPSIGDDAYFITSQFGTSLFIKKKDTVIGVAIRDKTIPSAELMEKEKALGLKAASRLMHTKPVFTLLAGTLLLQGCRSSAPTTAPVQSPVTDACAVLTPSEISTVLGIPIDPGQHIPKTSTIMCGWAKTGVVGESVVVLNFTTPDYFEKERDPHPRITMTPAPSIGDDAYFITSQFGTSLFIKKKDTVIGVAIRDKTIPSAELMEKEKALGLKAASRL

Nearest PDB structures (foldseek):
  5feg-assembly1_B  TM=5.068E-01  e=2.514E-01  Hevea brasiliensis
  1vr8-assembly1_A  TM=4.890E-01  e=3.379E-01  Thermotoga maritima
  5ev0-assembly1_A  TM=5.032E-01  e=7.731E-01  Ambrosia artemisiifolia
  3dxp-assembly1_A-2  TM=5.768E-01  e=3.011E+00  Cupriavidus pinatubonensis JMP134
  5x1k-assembly2_C  TM=4.364E-01  e=6.493E+00  Sphingobium sp. SYK-6

Radius of gyration: 34.75 Å; Cα contacts (8 Å, |Δi|>4): 549; chains: 2; bounding box: 65×176×86 Å

Secondary structure (DSSP, 8-state):
-----------------------------------GGGSS-HHHHHHHHTS-BPPPEEEEEEEEEEEEEEBTT--S-EEEEEEEE-HHHHHHTTS-BTTBEEEE-TTSSSEEEEEEETTEEEEEEEETTEEEEEEE--TTS-HHHHHHHHHHHHHHHHTT-/-----------------------------------GGGSS-HHHHHHHHTS-BPPPEEEEEEEEEEEEEEBTT--S-EEEEEEEE-HHHHHHTTS-BTTBEEEE-TTSSSEEEEEEETTEEEEEEEETTEEEEEEE--TTS-HHHHHHHHHHHHHHHHTT-

Organism: NCBI:txid570835